Protein AF-A0A2I1F2F6-F1 (afdb_monomer_lite)

InterPro domains:
  IPR018609 Bud13 [PF09736] (75-202)
  IPR051112 Pre-mRNA-splicing factor CWC26 [PTHR31809] (11-219)

Radius of gyration: 45.75 Å; chains: 1; bounding box: 84×96×106 Å

pLDDT: mean 81.22, std 15.18, range [39.47, 98.12]

Organism: NCBI:txid588596

Structure (mmCIF, N/CA/C/O backbone):
data_AF-A0A2I1F2F6-F1
#
_entry.id   AF-A0A2I1F2F6-F1
#
loop_
_atom_site.group_PDB
_atom_site.id
_atom_site.type_symbol
_atom_site.label_atom_id
_atom_site.label_alt_id
_atom_site.label_comp_id
_atom_site.label_asym_id
_atom_site.label_entity_id
_atom_site.label_seq_id
_atom_site.pdbx_PDB_ins_code
_atom_site.Cartn_x
_atom_site.Cartn_y
_atom_site.Cartn_z
_atom_site.occupancy
_atom_site.B_iso_or_equiv
_atom_site.auth_seq_id
_atom_site.auth_comp_id
_atom_site.auth_asym_id
_atom_site.auth_atom_id
_atom_site.pdbx_PDB_model_num
ATOM 1 N N . MET A 1 1 ? -1.475 -74.774 34.235 1.00 41.38 1 MET A N 1
ATOM 2 C CA . MET A 1 1 ? -0.681 -73.786 34.992 1.00 41.38 1 MET A CA 1
ATOM 3 C C . MET A 1 1 ? -1.658 -73.031 35.879 1.00 41.38 1 MET A C 1
ATOM 5 O O . MET A 1 1 ? -2.423 -72.241 35.356 1.00 41.38 1 MET A O 1
ATOM 9 N N . SER A 1 2 ? -1.961 -73.595 37.051 1.00 40.88 2 SER A N 1
ATOM 10 C CA . SER A 1 2 ? -1.466 -73.153 38.380 1.00 40.88 2 SER A CA 1
ATOM 11 C C . SER A 1 2 ? -2.561 -72.276 39.023 1.00 40.88 2 SER A C 1
ATOM 13 O O . SER A 1 2 ? -2.891 -71.251 38.446 1.00 40.88 2 SER A O 1
ATOM 15 N N . HIS A 1 3 ? -3.375 -72.782 39.970 1.00 42.66 3 HIS A N 1
ATOM 16 C CA . HIS A 1 3 ? -3.150 -72.754 41.442 1.00 42.66 3 HIS A CA 1
ATOM 17 C C . HIS A 1 3 ? -2.919 -71.308 41.922 1.00 42.66 3 HIS A C 1
ATOM 19 O O . HIS A 1 3 ? -2.054 -70.646 41.373 1.00 42.66 3 HIS A O 1
ATOM 25 N N . GLU A 1 4 ? -3.680 -70.689 42.825 1.00 43.16 4 GLU A N 1
ATOM 26 C CA . GLU A 1 4 ? -4.283 -71.039 44.130 1.00 43.16 4 GLU A CA 1
ATOM 27 C C . GLU A 1 4 ? -5.355 -69.953 44.429 1.00 43.16 4 GLU A C 1
ATOM 29 O O . GLU A 1 4 ? -5.358 -68.914 43.783 1.00 43.16 4 GLU A O 1
ATOM 34 N N . GLY A 1 5 ? -6.304 -70.023 45.360 1.00 43.00 5 GLY A N 1
ATOM 35 C CA . GLY A 1 5 ? -6.532 -70.891 46.502 1.00 43.00 5 GLY A CA 1
ATOM 36 C C . GLY A 1 5 ? -7.300 -70.086 47.565 1.00 43.00 5 GLY A C 1
ATOM 37 O O . GLY A 1 5 ? -6.884 -68.990 47.916 1.00 43.00 5 GLY A O 1
ATOM 38 N N . ASN A 1 6 ? -8.365 -70.700 48.091 1.00 41.84 6 ASN A N 1
ATOM 39 C CA . ASN A 1 6 ? -8.972 -70.522 49.419 1.00 41.84 6 ASN A CA 1
ATOM 40 C C . ASN A 1 6 ? -9.683 -69.208 49.802 1.00 41.84 6 ASN A C 1
ATOM 42 O O . ASN A 1 6 ? -9.294 -68.131 49.389 1.00 41.84 6 ASN A O 1
ATOM 46 N N . ASN A 1 7 ? -10.615 -69.168 50.760 1.00 41.09 7 ASN A N 1
ATOM 47 C CA . ASN A 1 7 ? -11.672 -70.036 51.317 1.00 41.09 7 ASN A CA 1
ATOM 48 C C . ASN A 1 7 ? -12.216 -69.237 52.533 1.00 41.09 7 ASN A C 1
ATOM 50 O O . ASN A 1 7 ? -11.399 -68.644 53.236 1.00 41.09 7 ASN A O 1
ATOM 54 N N . LYS A 1 8 ? -13.524 -69.350 52.832 1.00 43.16 8 LYS A N 1
ATOM 55 C CA . LYS A 1 8 ? -14.202 -69.016 54.115 1.00 43.16 8 LYS A CA 1
ATOM 56 C C . LYS A 1 8 ? -14.404 -67.517 54.434 1.00 43.16 8 LYS A C 1
ATOM 58 O O . LYS A 1 8 ? -13.549 -66.705 54.132 1.00 43.16 8 LYS A O 1
ATOM 63 N N . ASP A 1 9 ? -15.501 -67.036 55.021 1.00 39.47 9 ASP A N 1
ATOM 64 C CA . ASP A 1 9 ? -16.580 -67.659 55.792 1.00 39.47 9 ASP A CA 1
ATOM 65 C C . ASP A 1 9 ? -17.911 -66.912 55.595 1.00 39.47 9 ASP A C 1
ATOM 67 O O . ASP A 1 9 ? -17.954 -65.697 55.401 1.00 39.47 9 ASP A O 1
ATOM 71 N N . ASN A 1 10 ? -18.995 -67.680 55.709 1.00 45.19 10 ASN A N 1
ATOM 72 C CA . ASN A 1 10 ? -20.363 -67.217 55.901 1.00 45.19 10 ASN A CA 1
ATOM 73 C C . ASN A 1 10 ? -20.515 -66.478 57.240 1.00 45.19 10 ASN A C 1
ATOM 75 O O . ASN A 1 10 ? -20.135 -67.007 58.284 1.00 45.19 10 ASN A O 1
ATOM 79 N N . SER A 1 11 ? -21.225 -65.353 57.235 1.00 42.94 11 SER A N 1
ATOM 80 C CA . SER A 1 11 ? -22.079 -64.971 58.362 1.00 42.94 11 SER A CA 1
ATOM 81 C C . SER A 1 11 ? -23.361 -64.327 57.840 1.00 42.94 11 SER A C 1
ATOM 83 O O . SER A 1 11 ? -23.463 -63.140 57.546 1.00 42.94 11 SER A O 1
ATOM 85 N N . GLU A 1 12 ? -24.352 -65.196 57.689 1.00 49.69 12 GLU A N 1
ATOM 86 C C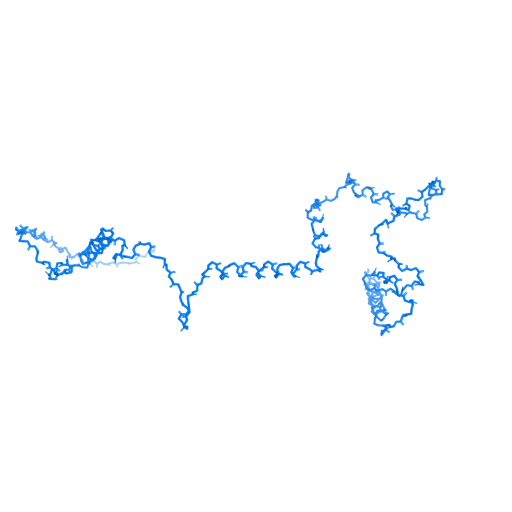A . GLU A 1 12 ? -25.754 -64.879 57.490 1.00 49.69 12 GLU A CA 1
ATOM 87 C C . GLU A 1 12 ? -26.261 -64.206 58.776 1.00 49.69 12 GLU A C 1
ATOM 89 O O . GLU A 1 12 ? -26.576 -64.866 59.765 1.00 49.69 12 GLU A O 1
ATOM 94 N N . VAL A 1 13 ? -26.249 -62.871 58.804 1.00 45.41 13 VAL A N 1
ATOM 95 C CA . VAL A 1 13 ? -26.933 -62.092 59.840 1.00 45.41 13 VAL A CA 1
ATOM 96 C C . VAL A 1 13 ? -28.309 -61.754 59.295 1.00 45.41 13 VAL A C 1
ATOM 98 O O . VAL A 1 13 ? -28.472 -60.913 58.416 1.00 45.41 13 VAL A O 1
ATOM 101 N N . SER A 1 14 ? -29.292 -62.472 59.818 1.00 49.69 14 SER A N 1
ATOM 102 C CA . SER A 1 14 ? -30.715 -62.212 59.671 1.00 49.69 14 SER A CA 1
ATOM 103 C C . SER A 1 14 ? -31.045 -60.754 60.013 1.00 49.69 14 SER A C 1
ATOM 105 O O . SER A 1 14 ? -31.049 -60.376 61.186 1.00 49.69 14 SER A O 1
ATOM 107 N N . GLU A 1 15 ? -31.352 -59.939 59.003 1.00 53.56 15 GLU A N 1
ATOM 108 C CA . GLU A 1 15 ? -32.053 -58.672 59.213 1.00 53.56 15 GLU A CA 1
ATOM 109 C C . GLU A 1 15 ? -33.505 -58.984 59.589 1.00 53.56 15 GLU A C 1
ATOM 111 O O . GLU A 1 15 ? -34.342 -59.335 58.755 1.00 53.56 15 GLU A O 1
ATOM 116 N N . GLU A 1 16 ? -33.796 -58.894 60.884 1.00 56.75 16 GLU A N 1
ATOM 117 C CA . GLU A 1 16 ? -35.160 -58.900 61.395 1.00 56.75 16 GLU A CA 1
ATOM 118 C C . GLU A 1 16 ? -35.987 -57.763 60.762 1.00 56.75 16 GLU A C 1
ATOM 120 O O . GLU A 1 16 ? -35.473 -56.662 60.524 1.00 56.75 16 GLU A O 1
ATOM 125 N N . PRO A 1 17 ? -37.293 -57.969 60.512 1.00 55.50 17 PRO A N 1
ATOM 126 C CA . PRO A 1 17 ? -38.146 -56.923 59.975 1.00 55.50 17 PRO A CA 1
ATOM 127 C C . PRO A 1 17 ? -38.280 -55.780 60.988 1.00 55.50 17 PRO A C 1
ATOM 129 O O . PRO A 1 17 ? -38.896 -55.927 62.044 1.00 55.50 17 PRO A O 1
ATOM 132 N N . ILE A 1 18 ? -37.741 -54.611 60.632 1.00 56.00 18 ILE A N 1
ATOM 133 C CA . ILE A 1 18 ? -37.886 -53.368 61.399 1.00 56.00 18 ILE A CA 1
ATOM 134 C C . ILE A 1 18 ? -39.380 -53.149 61.710 1.00 56.00 18 ILE A C 1
ATOM 136 O O . ILE A 1 18 ? -40.206 -53.161 60.787 1.00 56.00 18 ILE A O 1
ATOM 140 N N . PRO A 1 19 ? -39.765 -52.919 62.980 1.00 50.00 19 PRO A N 1
ATOM 141 C CA . PRO A 1 19 ? -41.164 -52.755 63.343 1.00 50.00 19 PRO A CA 1
ATOM 142 C C . PRO A 1 19 ? -41.756 -51.546 62.614 1.00 50.00 19 PRO A C 1
ATOM 144 O O . PRO A 1 19 ? -41.250 -50.422 62.701 1.00 50.00 19 PRO A O 1
ATOM 147 N N . LYS A 1 20 ? -42.864 -51.769 61.895 1.00 54.72 20 LYS A N 1
ATOM 148 C CA . LYS A 1 20 ? -43.656 -50.694 61.288 1.00 54.72 20 LYS A CA 1
ATOM 149 C C . LYS A 1 20 ? -44.111 -49.754 62.403 1.00 54.72 20 LYS A C 1
ATOM 151 O O . LYS A 1 20 ? -44.988 -50.098 63.190 1.00 54.72 20 LYS A O 1
ATOM 156 N N . ARG A 1 21 ? -43.511 -48.560 62.471 1.00 50.97 21 ARG A N 1
ATOM 157 C CA . ARG A 1 21 ? -43.910 -47.513 63.418 1.00 50.97 21 ARG A CA 1
ATOM 158 C C . ARG A 1 21 ? -45.402 -47.228 63.261 1.00 50.97 21 ARG A C 1
ATOM 160 O O . ARG A 1 21 ? -45.853 -46.801 62.196 1.00 50.97 21 ARG A O 1
ATOM 167 N N . HIS A 1 22 ? -46.148 -47.453 64.337 1.00 47.94 22 HIS A N 1
ATOM 168 C CA . HIS A 1 22 ? -47.537 -47.039 64.456 1.00 47.94 22 HIS A CA 1
ATOM 169 C C . HIS A 1 22 ? -47.637 -45.532 64.194 1.00 47.94 22 HIS A C 1
ATOM 171 O O . HIS A 1 22 ? -46.926 -44.735 64.808 1.00 47.94 22 HIS A O 1
ATOM 177 N N . LYS A 1 23 ? -48.511 -45.138 63.260 1.00 48.66 23 LYS A N 1
ATOM 178 C CA . LYS A 1 23 ? -48.898 -43.738 63.083 1.00 48.66 23 LYS A CA 1
ATOM 179 C C . LYS A 1 23 ? -49.700 -43.337 64.316 1.00 48.66 23 LYS A C 1
ATOM 181 O O . LYS A 1 23 ? -50.875 -43.676 64.421 1.00 48.66 23 LYS A O 1
ATOM 186 N N . THR A 1 24 ? -49.056 -42.658 65.256 1.00 46.34 24 THR A N 1
ATOM 187 C CA . THR A 1 24 ? -49.768 -41.955 66.317 1.00 46.34 24 THR A CA 1
ATOM 188 C C . THR A 1 24 ? -50.611 -40.859 65.665 1.00 46.34 24 THR A C 1
ATOM 190 O O . THR A 1 24 ? -50.169 -40.174 64.739 1.00 46.34 24 THR A O 1
ATOM 193 N N . SER A 1 25 ? -51.870 -40.763 66.084 1.00 46.66 25 SER A N 1
ATOM 194 C CA . SER A 1 25 ? -52.819 -39.737 65.657 1.00 46.66 25 SER A CA 1
ATOM 195 C C . SER A 1 25 ? -52.185 -38.350 65.774 1.00 46.66 25 SER A C 1
ATOM 197 O O . SER A 1 25 ? -51.678 -37.993 66.837 1.00 46.66 25 SER A O 1
ATOM 199 N N . SER A 1 26 ? -52.188 -37.592 64.675 1.00 51.56 26 SER A N 1
ATOM 200 C CA . SER A 1 26 ? -51.523 -36.295 64.579 1.00 51.56 26 SER A CA 1
ATOM 201 C C . SER A 1 26 ? -52.180 -35.268 65.498 1.00 51.56 26 SER A C 1
ATOM 203 O O . SER A 1 26 ? -53.272 -34.774 65.211 1.00 51.56 26 SER A O 1
ATOM 205 N N . SER A 1 27 ? -51.498 -34.905 66.576 1.00 58.38 27 SER A N 1
ATOM 206 C CA . SER A 1 27 ? -51.716 -33.621 67.232 1.00 58.38 27 SER A CA 1
ATOM 207 C C . SER A 1 27 ? -51.305 -32.483 66.277 1.00 58.38 27 SER A C 1
ATOM 209 O O . SER A 1 27 ? -50.391 -32.669 65.465 1.00 58.38 27 SER A O 1
ATOM 211 N N . PRO A 1 28 ? -51.982 -31.321 66.310 1.00 60.81 28 PRO A N 1
ATOM 212 C CA . PRO A 1 28 ? -51.635 -30.192 65.447 1.00 60.81 28 PRO A CA 1
ATOM 213 C C . PRO A 1 28 ? -50.189 -29.748 65.718 1.00 60.81 28 PRO A C 1
ATOM 215 O O . PRO A 1 28 ? -49.818 -29.541 66.874 1.00 60.81 28 PRO A O 1
ATOM 218 N N . SER A 1 29 ? -49.362 -29.635 64.667 1.00 65.25 29 SER A N 1
ATOM 219 C CA . SER A 1 29 ? -47.969 -29.195 64.819 1.00 65.25 29 SER A CA 1
ATOM 220 C C . SER A 1 29 ? -47.937 -27.747 65.301 1.00 65.25 29 SER A C 1
ATOM 222 O O . SER A 1 29 ? -48.612 -26.870 64.755 1.00 65.25 29 SER A O 1
ATOM 224 N N . VAL A 1 30 ? -47.164 -27.498 66.358 1.00 76.88 30 VAL A N 1
ATOM 225 C CA . VAL A 1 30 ? -46.889 -26.140 66.823 1.00 76.88 30 VAL A CA 1
ATOM 226 C C . VAL A 1 30 ? -45.862 -25.540 65.870 1.00 76.88 30 VAL A C 1
ATOM 228 O O . VAL A 1 30 ? -44.751 -26.056 65.744 1.00 76.88 30 VAL A O 1
ATOM 231 N N . LYS A 1 31 ? -46.255 -24.464 65.187 1.00 81.19 31 LYS A N 1
ATOM 232 C CA . LYS A 1 31 ? -45.398 -23.723 64.259 1.00 81.19 31 LYS A CA 1
ATOM 233 C C . LYS A 1 31 ? -44.810 -22.494 64.935 1.00 81.19 31 LYS A C 1
ATOM 235 O O . LYS A 1 31 ? -45.436 -21.893 65.807 1.00 81.19 31 LYS A O 1
ATOM 240 N N . THR A 1 32 ? -43.623 -22.096 64.505 1.00 82.50 32 THR A N 1
ATOM 241 C CA . THR A 1 32 ? -43.015 -20.816 64.868 1.00 82.50 32 THR A CA 1
ATOM 242 C C . THR A 1 32 ? -43.774 -19.651 64.227 1.00 82.50 32 THR A C 1
ATOM 244 O O . THR A 1 32 ? -44.548 -19.826 63.285 1.00 82.50 32 THR A O 1
ATOM 247 N N . SER A 1 33 ? -43.497 -18.428 64.681 1.00 79.31 33 SER A N 1
ATOM 248 C CA . SER A 1 33 ? -43.984 -17.195 64.041 1.00 79.31 33 SER A CA 1
ATOM 249 C C . SER A 1 33 ? -43.560 -17.060 62.571 1.00 79.31 33 SER A C 1
ATOM 251 O O . SER A 1 33 ? -44.229 -16.383 61.800 1.00 79.31 33 SER A O 1
ATOM 253 N N . SER A 1 34 ? -42.476 -17.731 62.174 1.00 76.12 34 SER A N 1
ATOM 254 C CA . SER A 1 34 ? -41.993 -17.835 60.794 1.00 76.12 34 SER A CA 1
ATOM 255 C C . SER A 1 34 ? -42.625 -18.984 59.991 1.00 76.12 34 SER A C 1
ATOM 257 O O . SER A 1 34 ? -42.274 -19.178 58.830 1.00 76.12 34 SER A O 1
ATOM 259 N N . GLY A 1 35 ? -43.546 -19.750 60.585 1.00 78.19 35 GLY A N 1
ATOM 260 C CA . GLY A 1 35 ? -44.262 -20.846 59.928 1.00 78.19 35 GLY A CA 1
ATOM 261 C C . GLY A 1 35 ? -43.492 -22.168 59.828 1.00 78.19 35 GLY A C 1
ATOM 262 O O . GLY A 1 35 ? -43.982 -23.083 59.165 1.00 78.19 35 GLY A O 1
ATOM 263 N N . LEU A 1 36 ? -42.328 -22.286 60.479 1.00 84.19 36 LEU A N 1
ATOM 264 C CA . LEU A 1 36 ? -41.553 -23.530 60.547 1.00 84.19 36 LEU A CA 1
ATOM 265 C C . LEU A 1 36 ? -42.052 -24.431 61.684 1.00 84.19 36 LEU A C 1
ATOM 267 O O . LEU A 1 36 ? -42.475 -23.940 62.730 1.00 84.19 36 LEU A O 1
ATOM 271 N N . ASP A 1 37 ? -41.978 -25.747 61.497 1.00 83.00 37 ASP A N 1
ATOM 272 C CA . ASP A 1 37 ? -42.281 -26.713 62.557 1.00 83.00 37 ASP A CA 1
ATOM 273 C C . ASP A 1 37 ? -41.181 -26.697 63.646 1.00 83.00 37 ASP A C 1
ATOM 275 O O . ASP A 1 37 ? -39.998 -26.479 63.367 1.00 83.00 37 ASP A O 1
ATOM 279 N N . VAL A 1 38 ? -41.579 -26.890 64.910 1.00 82.06 38 VAL A N 1
ATOM 280 C CA . VAL A 1 38 ? -40.673 -26.879 66.074 1.00 82.06 38 VAL A CA 1
ATOM 281 C C . VAL A 1 38 ? -40.233 -28.306 66.434 1.00 82.06 38 VAL A C 1
ATOM 283 O O . VAL A 1 38 ? -41.073 -29.180 66.647 1.00 82.06 38 VAL A O 1
ATOM 286 N N . GLY A 1 39 ? -38.920 -28.538 66.580 1.00 83.62 39 GLY A N 1
ATOM 287 C CA . GLY A 1 39 ? -38.349 -29.800 67.078 1.00 83.62 39 GLY A CA 1
ATOM 288 C C . GLY A 1 39 ? -37.191 -30.356 66.239 1.00 83.62 39 GLY A C 1
ATOM 289 O O . GLY A 1 39 ? -36.630 -29.670 65.386 1.00 83.62 39 GLY A O 1
ATOM 290 N N . LEU A 1 40 ? -36.805 -31.615 66.496 1.00 84.12 40 LEU A N 1
ATOM 291 C CA . LEU A 1 40 ? -35.741 -32.306 65.755 1.00 84.12 40 LEU A CA 1
ATOM 292 C C . LEU A 1 40 ? -36.285 -32.800 64.403 1.00 84.12 40 LEU A C 1
ATOM 294 O O . LEU A 1 40 ? -37.187 -33.643 64.344 1.00 84.12 40 LEU A O 1
ATOM 298 N N . HIS A 1 41 ? -35.750 -32.274 63.302 1.00 82.88 41 HIS A N 1
ATOM 299 C CA . HIS A 1 41 ? -36.227 -32.564 61.949 1.00 82.88 41 HIS A CA 1
ATOM 300 C C . HIS A 1 41 ? -35.102 -33.042 61.029 1.00 82.88 41 HIS A C 1
ATOM 302 O O . HIS A 1 41 ? -33.929 -32.738 61.224 1.00 82.88 41 HIS A O 1
ATOM 308 N N . SER A 1 42 ? -35.483 -33.811 60.009 1.00 90.44 42 SER A N 1
ATOM 309 C CA . SER A 1 42 ? -34.586 -34.218 58.924 1.00 90.44 42 SER A CA 1
ATOM 310 C C . SER A 1 42 ? -34.320 -33.035 57.984 1.00 90.44 42 SER A C 1
ATOM 312 O O . SER A 1 42 ? -35.209 -32.203 57.776 1.00 90.44 42 SER A O 1
ATOM 314 N N . SER A 1 43 ? -33.127 -32.982 57.384 1.00 86.38 43 SER A N 1
ATOM 315 C CA . SER A 1 43 ? -32.702 -31.940 56.435 1.00 86.38 43 SER A CA 1
ATOM 316 C C . SER A 1 43 ? -33.711 -31.710 55.305 1.00 86.38 43 SER A C 1
ATOM 318 O O . SER A 1 43 ? -33.998 -30.566 54.951 1.00 86.38 43 SER A O 1
ATOM 320 N N . ASP A 1 44 ? -34.309 -32.783 54.785 1.00 89.19 44 ASP A N 1
ATOM 321 C CA . ASP A 1 44 ? -35.287 -32.710 53.695 1.00 89.19 44 ASP A CA 1
ATOM 322 C C . ASP A 1 44 ? -36.596 -32.038 54.115 1.00 89.19 44 ASP A C 1
ATOM 324 O O . ASP A 1 44 ? -37.238 -31.361 53.309 1.00 89.19 44 ASP A O 1
ATOM 328 N N . LYS A 1 45 ? -36.999 -32.209 55.380 1.00 87.06 45 LYS A N 1
ATOM 329 C CA . LYS A 1 45 ? -38.189 -31.547 55.928 1.00 87.06 45 LYS A CA 1
ATOM 330 C C . LYS A 1 45 ? -37.933 -30.055 56.102 1.00 87.06 45 LYS A C 1
ATOM 332 O O . LYS A 1 45 ? -38.681 -29.256 55.554 1.00 87.06 45 LYS A O 1
ATOM 337 N N . VAL A 1 46 ? -36.802 -29.694 56.711 1.00 87.50 46 VAL A N 1
ATOM 338 C CA . VAL A 1 46 ? -36.389 -28.292 56.896 1.00 87.50 46 VAL A CA 1
ATOM 339 C C . VAL A 1 46 ? -36.326 -27.548 55.558 1.00 87.50 46 VAL A C 1
ATOM 341 O O . VAL A 1 46 ? -36.827 -26.432 55.442 1.00 87.50 46 VAL A O 1
ATOM 344 N N . ARG A 1 47 ? -35.775 -28.173 54.508 1.00 90.75 47 ARG A N 1
ATOM 345 C CA . ARG A 1 47 ? -35.730 -27.573 53.165 1.00 90.75 47 ARG A CA 1
ATOM 346 C C . ARG A 1 47 ? -37.126 -27.328 52.587 1.00 90.75 47 ARG A C 1
ATOM 348 O O . ARG A 1 47 ? -37.377 -26.245 52.062 1.00 90.75 47 ARG A O 1
ATOM 355 N N . LYS A 1 48 ? -38.034 -28.304 52.698 1.00 90.50 48 LYS A N 1
ATOM 356 C CA . LYS A 1 48 ? -39.425 -28.173 52.230 1.00 90.50 48 LYS A CA 1
ATOM 357 C C . LYS A 1 48 ? -40.187 -27.089 52.988 1.00 90.50 48 LYS A C 1
ATOM 359 O O . LYS A 1 48 ? -40.952 -26.355 52.363 1.00 90.50 48 LYS A O 1
ATOM 364 N N . ASP A 1 49 ? -39.957 -26.967 54.289 1.00 87.25 49 ASP A N 1
ATOM 365 C CA . ASP A 1 49 ? -40.618 -25.964 55.126 1.00 87.25 49 ASP A CA 1
ATOM 366 C C . ASP A 1 49 ? -40.108 -24.556 54.812 1.00 87.25 49 ASP A C 1
ATOM 368 O O . ASP A 1 49 ? -40.910 -23.642 54.638 1.00 87.25 49 ASP A O 1
ATOM 372 N N . ILE A 1 50 ? -38.797 -24.387 54.601 1.00 90.00 50 ILE A N 1
ATOM 373 C CA . ILE A 1 50 ? -38.213 -23.120 54.133 1.00 90.00 50 ILE A CA 1
ATOM 374 C C . ILE A 1 50 ? -38.744 -22.749 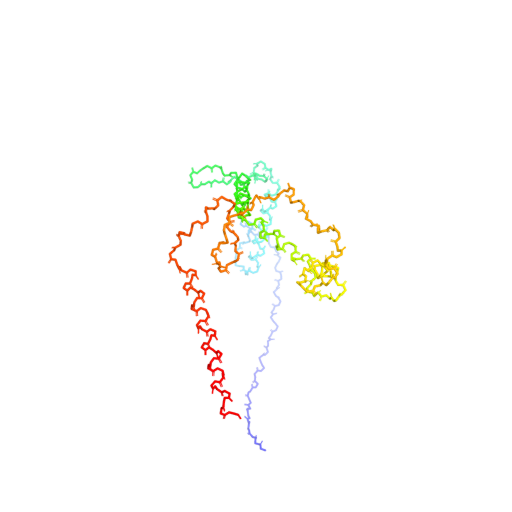52.742 1.00 90.00 50 ILE A C 1
ATOM 376 O O . ILE A 1 50 ? -39.071 -21.591 52.496 1.00 90.00 50 ILE A O 1
ATOM 380 N N . GLU A 1 51 ? -38.833 -23.701 51.810 1.00 91.44 51 GLU A N 1
ATOM 381 C CA . GLU A 1 51 ? -39.392 -23.441 50.478 1.00 91.44 51 GLU A CA 1
ATOM 382 C C . GLU A 1 51 ? -40.875 -23.066 50.531 1.00 91.44 51 GLU A C 1
ATOM 384 O O . GLU A 1 51 ? -41.307 -22.197 49.774 1.00 91.44 51 GLU A O 1
ATOM 389 N N . ARG A 1 52 ? -41.654 -23.699 51.416 1.00 89.50 52 ARG A N 1
ATOM 390 C CA . ARG A 1 52 ? -43.057 -23.344 51.651 1.00 89.50 52 ARG A CA 1
ATOM 391 C C . ARG A 1 52 ? -43.168 -21.935 52.227 1.00 89.50 52 ARG A C 1
ATOM 393 O O . ARG A 1 52 ? -43.849 -21.116 51.625 1.00 89.50 52 ARG A O 1
ATOM 400 N N . ALA A 1 53 ? -42.429 -21.632 53.294 1.00 88.75 53 ALA A N 1
ATOM 401 C CA . ALA A 1 53 ? -42.414 -20.308 53.913 1.00 88.75 53 ALA A CA 1
ATOM 402 C C . ALA A 1 53 ? -42.015 -19.212 52.909 1.00 88.75 53 ALA A C 1
ATOM 404 O O . ALA A 1 53 ? -42.677 -18.185 52.828 1.00 88.75 53 ALA A O 1
ATOM 405 N N . LYS A 1 54 ? -41.006 -19.463 52.061 1.00 89.94 54 LYS A N 1
ATOM 406 C CA . LYS A 1 54 ? -40.609 -18.543 50.980 1.00 89.94 54 LYS A CA 1
ATOM 407 C C . LYS A 1 54 ? -41.686 -18.359 49.909 1.00 89.94 54 LYS A C 1
ATOM 409 O O . LYS A 1 54 ? -41.796 -17.268 49.353 1.00 89.94 54 LYS A O 1
ATOM 414 N N . ARG A 1 55 ? -42.445 -19.409 49.559 1.00 90.69 55 ARG A N 1
ATOM 415 C CA . ARG A 1 55 ? -43.579 -19.287 48.623 1.00 90.69 55 ARG A CA 1
ATOM 416 C C . ARG A 1 55 ? -44.700 -18.467 49.246 1.00 90.69 55 ARG A C 1
ATOM 418 O O . ARG A 1 55 ? -45.140 -17.518 48.612 1.00 90.69 55 ARG A O 1
ATOM 425 N N . ASP A 1 56 ? -45.083 -18.779 50.479 1.00 88.56 56 ASP A N 1
ATOM 426 C CA . ASP A 1 56 ? -46.150 -18.082 51.198 1.00 88.56 56 ASP A CA 1
ATOM 427 C C . ASP A 1 56 ? -45.801 -16.596 51.401 1.00 88.56 56 ASP A C 1
ATOM 429 O O . ASP A 1 56 ? -46.632 -15.724 51.158 1.00 88.56 56 ASP A O 1
ATOM 433 N N . GLU A 1 57 ? -44.546 -16.289 51.749 1.00 87.06 57 GLU A N 1
ATOM 434 C CA . GLU A 1 57 ? -44.020 -14.922 51.840 1.00 87.06 57 GLU A CA 1
ATOM 435 C C . GLU A 1 57 ? -44.068 -14.208 50.483 1.00 87.06 57 GLU A C 1
ATOM 437 O O . GLU A 1 57 ? -44.558 -13.083 50.381 1.00 87.06 57 GLU A O 1
ATOM 442 N N . LYS A 1 58 ? -43.624 -14.869 49.407 1.00 87.69 58 LYS A N 1
ATOM 443 C CA . LYS A 1 58 ? -43.681 -14.314 48.050 1.00 87.69 58 LYS A CA 1
ATOM 444 C C . LYS A 1 58 ? -45.120 -14.069 47.594 1.00 87.69 58 LYS A C 1
ATOM 446 O O . LYS A 1 58 ? -45.388 -13.050 46.961 1.00 87.69 58 LYS A O 1
ATOM 451 N N . ASP A 1 59 ? -46.042 -14.969 47.913 1.00 89.00 59 ASP A N 1
ATOM 452 C CA . ASP A 1 59 ? -47.462 -14.843 47.587 1.00 89.00 59 ASP A CA 1
ATOM 453 C C . ASP A 1 59 ? -48.129 -13.730 48.394 1.00 89.00 59 ASP A C 1
ATOM 455 O O . ASP A 1 59 ? -48.958 -12.998 47.851 1.00 89.00 59 ASP A O 1
ATOM 459 N N . LEU A 1 60 ? -47.735 -13.547 49.656 1.00 86.06 60 LEU A N 1
ATOM 460 C CA . LEU A 1 60 ? -48.169 -12.429 50.488 1.00 86.06 60 LEU A CA 1
ATOM 461 C C . LEU A 1 60 ? -47.683 -11.097 49.905 1.00 86.06 60 LEU A C 1
ATOM 463 O O . LEU A 1 60 ? -48.491 -10.200 49.685 1.00 86.06 60 LEU A O 1
ATOM 467 N N . VAL A 1 61 ? -46.394 -10.993 49.568 1.00 83.81 61 VAL A N 1
ATOM 468 C CA . VAL A 1 61 ? -45.811 -9.815 48.900 1.00 83.81 61 VAL A CA 1
ATOM 469 C C . VAL A 1 61 ? -46.497 -9.543 47.564 1.00 83.81 61 VAL A C 1
ATOM 471 O O . VAL A 1 61 ? -46.791 -8.399 47.237 1.00 83.81 61 VAL A O 1
ATOM 474 N N . ASN A 1 62 ? -46.835 -10.587 46.808 1.00 84.19 62 ASN A N 1
ATOM 475 C CA . ASN A 1 62 ? -47.542 -10.435 45.543 1.00 84.19 62 ASN A CA 1
ATOM 476 C C . ASN A 1 62 ? -48.981 -9.917 45.700 1.00 84.19 62 ASN A C 1
ATOM 478 O O . ASN A 1 62 ? -49.478 -9.289 44.765 1.00 84.19 62 ASN A O 1
ATOM 482 N N . LYS A 1 63 ? -49.643 -10.218 46.825 1.00 86.19 63 LYS A N 1
ATOM 483 C CA . LYS A 1 63 ? -51.014 -9.788 47.148 1.00 86.19 63 LYS A CA 1
ATOM 484 C C . LYS A 1 63 ? -51.075 -8.407 47.809 1.00 86.19 63 LYS A C 1
ATOM 486 O O . LYS A 1 63 ? -52.153 -7.822 47.847 1.00 86.19 63 LYS A O 1
ATOM 491 N N . MET A 1 64 ? -49.962 -7.900 48.343 1.00 83.94 64 MET A N 1
ATOM 492 C CA . MET A 1 64 ? -49.892 -6.555 48.921 1.00 83.94 64 MET A CA 1
ATOM 493 C C . MET A 1 64 ? -50.073 -5.467 47.849 1.00 83.94 64 MET A C 1
ATOM 495 O O . MET A 1 64 ? -49.727 -5.662 46.683 1.00 83.94 64 MET A O 1
ATOM 499 N N . ASP A 1 65 ? -50.608 -4.311 48.257 1.00 82.50 65 ASP A N 1
ATOM 500 C CA . ASP A 1 65 ? -50.788 -3.137 47.392 1.00 82.50 65 ASP A CA 1
ATOM 501 C C . ASP A 1 65 ? -49.444 -2.746 46.738 1.00 82.50 65 ASP A C 1
ATOM 503 O O . ASP A 1 65 ? -48.442 -2.616 47.455 1.00 82.50 65 ASP A O 1
ATOM 507 N N . PRO A 1 66 ? -49.384 -2.545 45.404 1.00 79.44 66 PRO A N 1
ATOM 508 C CA . PRO A 1 66 ? -48.200 -2.050 44.703 1.00 79.44 66 PRO A CA 1
ATOM 509 C C . PRO A 1 66 ? -47.519 -0.840 45.357 1.00 79.44 66 PRO A C 1
ATOM 511 O O . PRO A 1 66 ? -46.290 -0.750 45.306 1.00 79.44 66 PRO A O 1
ATOM 514 N N . SER A 1 67 ? -48.287 0.046 46.004 1.00 79.38 67 SER A N 1
ATOM 515 C CA . SER A 1 67 ? -47.761 1.211 46.731 1.00 79.38 67 SER A CA 1
ATOM 516 C C . SER A 1 67 ? -46.889 0.818 47.934 1.00 79.38 67 SER A C 1
ATOM 518 O O . SER A 1 67 ? -45.802 1.363 48.126 1.00 79.38 67 SER A O 1
ATOM 520 N N . SER A 1 68 ? -47.310 -0.185 48.712 1.00 78.44 68 SER A N 1
ATOM 521 C CA . SER A 1 68 ? -46.572 -0.680 49.886 1.00 78.44 68 SER A CA 1
ATOM 522 C C . SER A 1 68 ? -45.544 -1.759 49.534 1.00 78.44 68 SER A C 1
ATOM 524 O O . SER A 1 68 ? -44.488 -1.832 50.154 1.00 78.44 68 SER A O 1
ATOM 526 N N . SER A 1 69 ? -45.820 -2.583 48.520 1.00 79.25 69 SER A N 1
ATOM 527 C CA . SER A 1 69 ? -44.916 -3.640 48.054 1.00 79.25 69 SER A CA 1
ATOM 528 C C . SER A 1 69 ? -43.743 -3.104 47.220 1.00 79.25 69 SER A C 1
ATOM 530 O O . SER A 1 69 ? -42.793 -3.850 46.972 1.00 79.25 69 SER A O 1
ATOM 532 N N . GLY A 1 70 ? -43.812 -1.864 46.717 1.00 77.25 70 GLY A N 1
ATOM 533 C CA . GLY A 1 70 ? -42.819 -1.307 45.787 1.00 77.25 70 GLY A CA 1
ATOM 534 C C . GLY A 1 70 ? -42.787 -2.021 44.428 1.00 77.25 70 GLY A C 1
ATOM 535 O O . GLY A 1 70 ? -41.816 -1.911 43.673 1.00 77.25 70 GLY A O 1
ATOM 536 N N . ARG A 1 71 ? -43.833 -2.790 44.106 1.00 76.25 71 ARG A N 1
ATOM 537 C CA . ARG A 1 71 ? -43.905 -3.623 42.905 1.00 76.25 71 ARG A CA 1
ATOM 538 C C . ARG A 1 71 ? -44.049 -2.726 41.676 1.00 76.25 71 ARG A C 1
ATOM 540 O O . ARG A 1 71 ? -45.055 -2.048 41.514 1.00 76.25 71 ARG A O 1
ATOM 547 N N . GLY A 1 72 ? -43.031 -2.717 40.816 1.00 74.38 72 GLY A N 1
ATOM 548 C CA . GLY A 1 72 ? -42.979 -1.833 39.645 1.00 74.38 72 GLY A CA 1
ATOM 549 C C . GLY A 1 72 ? -42.379 -0.449 39.915 1.00 74.38 72 GLY A C 1
ATOM 550 O O . GLY A 1 72 ? -42.331 0.372 39.001 1.00 74.38 72 GLY A O 1
ATOM 551 N N . ALA A 1 73 ? -41.870 -0.185 41.125 1.00 80.06 73 ALA A N 1
ATOM 552 C CA . ALA A 1 73 ? -41.086 1.017 41.378 1.00 80.06 73 ALA A CA 1
ATOM 553 C C . ALA A 1 73 ? -39.798 0.988 40.536 1.00 80.06 73 ALA A C 1
ATOM 555 O O . ALA A 1 73 ? -39.039 0.015 40.554 1.00 80.06 73 ALA A O 1
ATOM 556 N N . ALA A 1 74 ? -39.546 2.057 39.779 1.00 77.94 74 ALA A N 1
ATOM 557 C CA . ALA A 1 74 ? -38.360 2.147 38.939 1.00 77.94 74 ALA A CA 1
ATOM 558 C C . ALA A 1 74 ? -37.086 2.092 39.797 1.00 77.94 74 ALA A C 1
ATOM 560 O O . ALA A 1 74 ? -36.933 2.846 40.760 1.00 77.94 74 ALA A O 1
ATOM 561 N N . THR A 1 75 ? -36.142 1.222 39.434 1.00 81.56 75 THR A N 1
ATOM 562 C CA . THR A 1 75 ? -34.856 1.135 40.130 1.00 81.56 75 THR A CA 1
ATOM 563 C C . THR A 1 75 ? -34.033 2.394 39.862 1.00 81.56 75 THR A C 1
ATOM 565 O O . THR A 1 75 ? -33.538 2.609 38.753 1.00 81.56 75 THR A O 1
ATOM 568 N N . ILE A 1 76 ? -33.872 3.230 40.889 1.00 82.38 76 ILE A N 1
ATOM 569 C CA . ILE A 1 76 ? -33.046 4.438 40.831 1.00 82.38 76 ILE A CA 1
ATOM 570 C C . ILE A 1 76 ? -31.602 4.047 41.136 1.00 82.38 76 ILE A C 1
ATOM 572 O O . ILE A 1 76 ? -31.267 3.693 42.264 1.00 82.38 76 ILE A O 1
ATOM 576 N N . TYR A 1 77 ? -30.737 4.154 40.134 1.00 81.31 77 TYR A N 1
ATOM 577 C CA . TYR A 1 77 ? -29.299 3.999 40.319 1.00 81.31 77 TYR A CA 1
ATOM 578 C C . TYR A 1 77 ? -28.706 5.332 40.772 1.00 81.31 77 TYR A C 1
ATOM 580 O O . TYR A 1 77 ? -29.071 6.381 40.238 1.00 81.31 77 TYR A O 1
ATOM 588 N N . ARG A 1 78 ? -27.823 5.304 41.773 1.00 85.56 78 ARG A N 1
ATOM 589 C CA . ARG A 1 78 ? -27.126 6.485 42.292 1.00 85.56 78 ARG A CA 1
ATOM 590 C C . ARG A 1 78 ? -25.622 6.245 42.311 1.00 85.56 78 ARG A C 1
ATOM 592 O O . ARG A 1 78 ? -25.197 5.128 42.584 1.00 85.56 78 ARG A O 1
ATOM 599 N N . ASP A 1 79 ? -24.850 7.288 42.035 1.00 84.62 79 ASP A N 1
ATOM 600 C CA . ASP A 1 79 ? -23.392 7.257 42.178 1.00 84.62 79 ASP A CA 1
ATOM 601 C C . ASP A 1 79 ? -22.982 7.287 43.658 1.00 84.62 79 ASP A C 1
ATOM 603 O O . ASP A 1 79 ? -23.774 7.659 44.525 1.00 84.62 79 ASP A O 1
ATOM 607 N N . ASN A 1 80 ? -21.706 7.008 43.950 1.00 87.25 80 ASN A N 1
ATOM 608 C CA . ASN A 1 80 ? -21.126 7.105 45.301 1.00 87.25 80 ASN A CA 1
ATOM 609 C C . ASN A 1 80 ? -21.276 8.505 45.940 1.00 87.25 80 ASN A C 1
ATOM 611 O O . ASN A 1 80 ? -21.132 8.650 47.148 1.00 87.25 80 ASN A O 1
ATOM 615 N N . LYS A 1 81 ? -21.580 9.534 45.135 1.00 83.12 81 LYS A N 1
ATOM 616 C CA . LYS A 1 81 ? -21.864 10.916 45.566 1.00 83.12 81 LYS A CA 1
ATOM 617 C C . LYS A 1 81 ? -23.366 11.212 45.753 1.00 83.12 81 LYS A C 1
ATOM 619 O O . LYS A 1 81 ? -23.728 12.343 46.052 1.00 83.12 81 LYS A O 1
ATOM 624 N N . GLY A 1 82 ? -24.247 10.227 45.553 1.00 79.12 82 GLY A N 1
ATOM 625 C CA . GLY A 1 82 ? -25.699 10.333 45.758 1.00 79.12 82 GLY A CA 1
ATOM 626 C C . GLY A 1 82 ? -26.519 10.837 44.559 1.00 79.12 82 GLY A C 1
ATOM 627 O O . GLY A 1 82 ? -27.751 10.831 44.618 1.00 79.12 82 GLY A O 1
ATOM 628 N N . THR A 1 83 ? -25.879 11.227 43.455 1.00 85.00 83 THR A N 1
ATOM 629 C CA . THR A 1 83 ? -26.550 11.726 42.241 1.00 85.00 83 THR A CA 1
ATOM 630 C C . THR A 1 83 ? -27.277 10.603 41.496 1.00 85.00 83 THR A C 1
ATOM 632 O O . THR A 1 83 ? -26.729 9.515 41.338 1.00 85.00 83 THR A O 1
ATOM 635 N N . LYS A 1 84 ? -28.510 10.851 41.021 1.00 85.31 84 LYS A N 1
ATOM 636 C CA . LYS A 1 84 ? -29.303 9.881 40.240 1.00 85.31 84 LYS A CA 1
ATOM 637 C C . LYS A 1 84 ? -28.698 9.694 38.841 1.00 85.31 84 LYS A C 1
ATOM 639 O O . LYS A 1 84 ? -28.575 10.657 38.091 1.00 85.31 84 LYS A O 1
ATOM 644 N N . ILE A 1 85 ? -28.379 8.455 38.476 1.00 79.56 85 ILE A N 1
ATOM 645 C CA . ILE A 1 85 ? -27.810 8.086 37.175 1.00 79.56 85 ILE A CA 1
ATOM 646 C C . ILE A 1 85 ? -28.941 7.713 36.218 1.00 79.56 85 ILE A C 1
ATOM 648 O O . ILE A 1 85 ? -29.626 6.701 36.394 1.00 79.56 85 ILE A O 1
ATOM 652 N N . ASN A 1 86 ? -29.087 8.474 35.137 1.00 80.56 86 ASN A N 1
ATOM 653 C CA . ASN A 1 86 ? -29.968 8.107 34.034 1.00 80.56 86 ASN A CA 1
ATOM 654 C C . ASN A 1 86 ? -29.266 7.091 33.120 1.00 80.56 86 ASN A C 1
ATOM 656 O O . ASN A 1 86 ? -28.530 7.461 32.207 1.00 80.56 86 ASN A O 1
ATOM 660 N N . LYS A 1 87 ? -29.514 5.790 33.333 1.00 76.31 87 LYS A N 1
ATOM 661 C CA . LYS A 1 87 ? -28.939 4.701 32.511 1.00 76.31 87 LYS A CA 1
ATOM 662 C C . LYS A 1 87 ? -29.191 4.865 31.007 1.00 76.31 87 LYS A C 1
ATOM 664 O O . LYS A 1 87 ? -28.342 4.493 30.203 1.00 76.31 87 LYS A O 1
ATOM 669 N N . ALA A 1 88 ? -30.352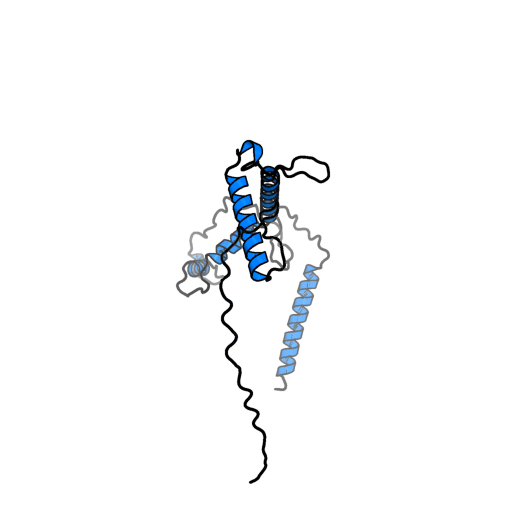 5.402 30.630 1.00 80.25 88 ALA A N 1
ATOM 670 C CA . ALA A 1 88 ? -30.693 5.655 29.232 1.00 80.25 88 ALA A CA 1
ATOM 671 C C . ALA A 1 88 ? -29.811 6.754 28.617 1.00 80.25 88 ALA A C 1
ATOM 673 O O . ALA A 1 88 ? -29.301 6.567 27.518 1.00 80.25 88 ALA A O 1
ATOM 674 N N . ALA A 1 89 ? -29.572 7.844 29.356 1.00 81.88 89 ALA A N 1
ATOM 675 C CA . ALA A 1 89 ? -28.705 8.936 28.920 1.00 81.88 89 ALA A CA 1
ATOM 676 C C . ALA A 1 89 ? -27.247 8.474 28.790 1.00 81.88 89 ALA A C 1
ATOM 678 O O . ALA A 1 89 ? -26.634 8.688 27.752 1.00 81.88 89 ALA A O 1
ATOM 679 N N . LYS A 1 90 ? -26.733 7.727 29.778 1.00 80.81 90 LYS A N 1
ATOM 680 C CA . LYS A 1 90 ? -25.369 7.177 29.730 1.00 80.81 90 LYS A CA 1
ATOM 681 C C . LYS A 1 90 ? -25.157 6.240 28.533 1.00 80.81 90 LYS A C 1
ATOM 683 O O . LYS A 1 90 ? -24.172 6.369 27.819 1.00 80.81 90 LYS A O 1
ATOM 688 N N . ARG A 1 91 ? -26.116 5.346 28.258 1.00 82.81 91 ARG A N 1
ATOM 689 C CA . ARG A 1 91 ? -26.057 4.452 27.088 1.00 82.81 91 ARG A CA 1
ATOM 690 C C . ARG A 1 91 ? -26.167 5.217 25.762 1.00 82.81 91 ARG A C 1
ATOM 692 O O . ARG A 1 91 ? -25.579 4.798 24.772 1.00 82.81 91 ARG A O 1
ATOM 699 N N . ALA A 1 92 ? -26.938 6.303 25.718 1.00 85.25 92 ALA A N 1
ATOM 700 C CA . ALA A 1 92 ? -27.037 7.149 24.530 1.00 85.25 92 ALA A CA 1
ATOM 701 C C . ALA A 1 92 ? -25.726 7.907 24.267 1.00 85.25 92 ALA A C 1
ATOM 703 O O . ALA A 1 92 ? -25.287 7.969 23.123 1.00 85.25 92 ALA A O 1
ATOM 704 N N . GLU A 1 93 ? -25.067 8.416 25.309 1.00 83.31 93 GLU A N 1
ATOM 705 C CA . GLU A 1 93 ? -23.740 9.032 25.194 1.00 83.31 93 GLU A CA 1
ATOM 706 C C . GLU A 1 93 ? -22.665 8.025 24.782 1.00 83.31 93 GLU A C 1
ATOM 708 O O . GLU A 1 93 ? -21.856 8.329 23.914 1.00 83.31 93 GLU A O 1
ATOM 713 N N . GLU A 1 94 ? -22.675 6.814 25.345 1.00 83.88 94 GLU A N 1
ATOM 714 C CA . GLU A 1 94 ? -21.770 5.735 24.927 1.00 83.88 94 GLU A CA 1
ATOM 715 C C . GLU A 1 94 ? -21.970 5.382 23.447 1.00 83.88 94 GLU A C 1
ATOM 717 O O . GLU A 1 94 ? -20.998 5.284 22.707 1.00 83.88 94 GLU A O 1
ATOM 722 N N . ARG A 1 95 ? -23.221 5.276 22.976 1.00 85.88 95 ARG A N 1
ATOM 723 C CA . ARG A 1 95 ? -23.516 5.041 21.551 1.00 85.88 95 ARG A CA 1
ATOM 724 C C . ARG A 1 95 ? -23.034 6.178 20.651 1.00 85.88 95 ARG A C 1
ATOM 726 O O . ARG A 1 95 ? -22.492 5.898 19.590 1.00 85.88 95 ARG A O 1
ATOM 733 N N . ARG A 1 96 ? -23.212 7.436 21.066 1.00 87.50 96 ARG A N 1
ATOM 734 C CA . ARG A 1 96 ? -22.724 8.602 20.311 1.00 87.50 96 ARG A CA 1
ATOM 735 C C . ARG A 1 96 ? -21.202 8.627 20.224 1.00 87.50 96 ARG A C 1
ATOM 737 O O . ARG A 1 96 ? -20.678 8.865 19.147 1.00 87.50 96 ARG A O 1
ATOM 744 N N . LYS A 1 97 ? -20.508 8.315 21.321 1.00 89.88 97 LYS A N 1
ATOM 745 C CA . LYS A 1 97 ? -19.042 8.211 21.336 1.00 89.88 97 LYS A CA 1
ATOM 746 C C . LYS A 1 97 ? -18.542 7.116 20.402 1.00 89.88 97 LYS A C 1
ATOM 748 O O . LYS A 1 97 ? -17.643 7.376 19.619 1.00 89.88 97 LYS A O 1
ATOM 753 N N . ILE A 1 98 ? -19.171 5.939 20.422 1.00 88.44 98 ILE A N 1
ATOM 754 C CA . ILE A 1 98 ? -18.831 4.846 19.498 1.00 88.44 98 ILE A CA 1
ATOM 755 C C . ILE A 1 98 ? -19.044 5.285 18.042 1.00 88.44 98 ILE A C 1
ATOM 757 O O . ILE A 1 98 ? -18.183 5.060 17.204 1.00 88.44 98 ILE A O 1
ATOM 761 N N . GLU A 1 99 ? -20.154 5.958 17.732 1.00 88.19 99 GLU A N 1
ATOM 762 C CA . GLU A 1 99 ? -20.426 6.449 16.375 1.00 88.19 99 GLU A CA 1
ATOM 763 C C . GLU A 1 99 ? -19.416 7.524 15.924 1.00 88.19 99 GLU A C 1
ATOM 765 O O . GLU A 1 99 ? -18.998 7.547 14.767 1.00 88.19 99 GLU A O 1
ATOM 770 N N . GLU A 1 100 ? -19.015 8.425 16.821 1.00 87.94 100 GLU A N 1
ATOM 771 C CA . GLU A 1 100 ? -17.978 9.432 16.565 1.00 87.94 100 GLU A CA 1
ATOM 772 C C . GLU A 1 100 ? -16.600 8.789 16.360 1.00 87.94 100 GLU A C 1
ATOM 774 O O . GLU A 1 100 ? -15.885 9.165 15.430 1.00 87.94 100 GLU A O 1
ATOM 779 N N . GLU A 1 101 ? -16.252 7.784 17.165 1.00 85.81 101 GLU A N 1
ATOM 780 C CA . GLU A 1 101 ? -15.031 6.988 17.015 1.00 85.81 101 GLU A CA 1
ATOM 781 C C . GLU A 1 101 ? -15.028 6.203 15.698 1.00 85.81 101 GLU A C 1
ATOM 783 O O . GLU A 1 101 ? -14.028 6.211 14.985 1.00 85.81 101 GLU A O 1
ATOM 788 N N . GLU A 1 102 ? -16.150 5.592 15.309 1.00 86.19 102 GLU A N 1
ATOM 789 C CA . GLU A 1 102 ? -16.297 4.920 14.015 1.00 86.19 102 GLU A CA 1
ATOM 790 C C . GLU A 1 102 ? -16.168 5.898 12.843 1.00 86.19 102 GLU A C 1
ATOM 792 O O . GLU A 1 102 ? -15.518 5.585 11.844 1.00 86.19 102 GLU A O 1
ATOM 797 N N . LYS A 1 103 ? -16.755 7.096 12.948 1.00 86.50 103 LYS A N 1
ATOM 798 C CA . LYS A 1 103 ? -16.602 8.155 11.938 1.00 86.50 103 LYS A CA 1
ATOM 799 C C . LYS A 1 103 ? -15.153 8.607 11.828 1.00 86.50 103 LYS A C 1
ATOM 801 O O . LYS A 1 103 ? -14.661 8.775 10.716 1.00 86.50 103 LYS A O 1
ATOM 806 N N . LEU A 1 104 ? -14.462 8.761 12.954 1.00 85.75 104 LEU A N 1
ATOM 807 C CA . LEU A 1 104 ? -13.049 9.121 12.977 1.00 85.75 104 LEU A CA 1
ATOM 808 C C . LEU A 1 104 ? -12.164 8.001 12.413 1.00 85.75 104 LEU A C 1
ATOM 810 O O . LEU A 1 104 ? -11.193 8.284 11.722 1.00 85.75 104 LEU A O 1
ATOM 814 N N . LEU A 1 105 ? -12.511 6.738 12.661 1.00 83.50 105 LEU A N 1
ATOM 815 C CA . LEU A 1 105 ? -11.776 5.590 12.133 1.00 83.50 105 LEU A CA 1
ATOM 816 C C . LEU A 1 105 ? -11.985 5.414 10.622 1.00 83.50 105 LEU A C 1
ATOM 818 O O . LEU A 1 105 ? -11.064 5.010 9.911 1.00 83.50 105 LEU A O 1
ATOM 822 N N . LYS A 1 106 ? -13.187 5.727 10.127 1.00 82.19 106 LYS A N 1
ATOM 823 C CA . LYS A 1 106 ? -13.497 5.776 8.689 1.00 82.19 106 LYS A CA 1
ATOM 824 C C . LYS A 1 106 ? -12.849 6.981 8.009 1.00 82.19 106 LYS A C 1
ATOM 826 O O . LYS A 1 106 ? -12.477 6.897 6.836 1.00 82.19 106 LYS A O 1
ATOM 831 N N . TRP A 1 107 ? -12.674 8.087 8.732 1.00 83.00 107 TRP A N 1
ATOM 832 C CA . TRP A 1 107 ? -12.014 9.280 8.220 1.00 83.00 107 TRP A CA 1
ATOM 833 C C . TRP A 1 107 ? -10.571 8.969 7.800 1.00 83.00 107 TRP A C 1
ATOM 835 O O . TRP A 1 107 ? -9.751 8.502 8.585 1.00 83.00 107 TRP A O 1
ATOM 845 N N . GLY A 1 108 ? -10.255 9.219 6.529 1.00 78.19 108 GLY A N 1
ATOM 846 C CA . GLY A 1 108 ? -8.941 8.925 5.948 1.00 78.19 108 GLY A CA 1
ATOM 847 C C . GLY A 1 108 ? -8.767 7.503 5.399 1.00 78.19 108 GLY A C 1
ATOM 848 O O . GLY A 1 108 ? -7.799 7.276 4.677 1.00 78.19 108 GLY A O 1
ATOM 849 N N . LYS A 1 109 ? -9.707 6.580 5.655 1.00 83.50 109 LYS A N 1
ATOM 850 C CA . LYS A 1 109 ? -9.715 5.212 5.093 1.00 83.50 109 LYS A CA 1
ATOM 851 C C . LYS A 1 109 ? -10.755 4.985 4.000 1.00 83.50 109 LYS A C 1
ATOM 853 O O . LYS A 1 109 ? -10.859 3.892 3.463 1.00 83.50 109 LYS A O 1
ATOM 858 N N . GLU A 1 110 ? -11.513 6.007 3.637 1.00 81.81 110 GLU A N 1
ATOM 859 C CA . GLU A 1 110 ? -12.642 5.882 2.711 1.00 81.81 110 GLU A CA 1
ATOM 860 C C . GLU A 1 110 ? -12.249 5.321 1.330 1.00 81.81 110 GLU A C 1
ATOM 862 O O . GLU A 1 110 ? -12.953 4.479 0.783 1.00 81.81 110 GLU A O 1
ATOM 867 N N . GLU A 1 111 ? -11.086 5.703 0.787 1.00 80.25 111 GLU A N 1
ATOM 868 C CA . GLU A 1 111 ? -10.581 5.114 -0.465 1.00 80.25 111 GLU A CA 1
ATOM 869 C C . GLU A 1 111 ? -10.136 3.654 -0.318 1.00 80.25 111 GLU A C 1
ATOM 871 O O . GLU A 1 111 ? -10.251 2.882 -1.270 1.00 80.25 111 GLU A O 1
ATOM 876 N N . GLU A 1 112 ? -9.606 3.285 0.847 1.00 82.81 112 GLU A N 1
ATOM 877 C CA . GLU A 1 112 ? -9.183 1.916 1.144 1.00 82.81 112 GLU A CA 1
ATOM 878 C C . GLU A 1 112 ? -10.410 1.012 1.269 1.00 82.81 112 GLU A C 1
ATOM 880 O O . GLU A 1 112 ? -10.480 0.001 0.578 1.00 82.81 112 GLU A O 1
ATOM 885 N N . ILE A 1 113 ? -11.427 1.461 2.012 1.00 85.88 113 ILE A N 1
ATOM 886 C CA . ILE A 1 113 ? -12.730 0.795 2.134 1.00 85.88 113 ILE A CA 1
ATOM 887 C C . ILE A 1 113 ? -13.376 0.633 0.756 1.00 85.88 113 ILE A C 1
ATOM 889 O O . ILE A 1 113 ? -13.781 -0.468 0.400 1.00 85.88 113 ILE A O 1
ATOM 893 N N . ARG A 1 114 ? -13.407 1.691 -0.070 1.00 85.75 114 ARG A N 1
ATOM 894 C CA . ARG A 1 114 ? -13.958 1.607 -1.433 1.00 85.75 114 ARG A CA 1
ATOM 895 C C . ARG A 1 114 ? -13.231 0.553 -2.270 1.00 85.75 114 ARG A C 1
ATOM 897 O O . ARG A 1 114 ? -13.866 -0.229 -2.971 1.00 85.75 114 ARG A O 1
ATOM 904 N N . ARG A 1 115 ? -11.895 0.516 -2.199 1.00 85.06 115 ARG A N 1
ATOM 905 C CA . ARG A 1 115 ? -11.093 -0.484 -2.918 1.00 85.06 115 ARG A CA 1
ATOM 906 C C . ARG A 1 115 ? -11.367 -1.897 -2.395 1.00 85.06 115 ARG A C 1
ATOM 908 O O . ARG A 1 115 ? -11.454 -2.820 -3.196 1.00 85.06 115 ARG A O 1
ATOM 915 N N . GLU A 1 116 ? -11.500 -2.076 -1.084 1.00 87.75 116 GLU A N 1
ATOM 916 C CA . GLU A 1 116 ? -11.835 -3.365 -0.469 1.00 87.75 116 GLU A CA 1
ATOM 917 C C . GLU A 1 116 ? -13.228 -3.850 -0.879 1.00 87.75 116 GLU A C 1
ATOM 919 O O . GLU A 1 116 ? -13.381 -5.011 -1.249 1.00 87.75 116 GLU A O 1
ATOM 924 N N . GLU A 1 117 ? -14.229 -2.971 -0.898 1.00 89.19 117 GLU A N 1
ATOM 925 C CA . GLU A 1 117 ? -15.582 -3.285 -1.370 1.00 89.19 117 GLU A CA 1
ATOM 926 C C . GLU A 1 117 ? -15.586 -3.702 -2.847 1.00 89.19 117 GLU A C 1
ATOM 928 O O . GLU A 1 117 ? -16.221 -4.691 -3.218 1.00 89.19 117 GLU A O 1
ATOM 933 N N . GLU A 1 118 ? -14.843 -2.998 -3.704 1.00 87.19 118 GLU A N 1
ATOM 934 C CA . GLU A 1 118 ? -14.673 -3.382 -5.111 1.00 87.19 118 GLU A CA 1
ATOM 935 C C . GLU A 1 118 ? -14.007 -4.757 -5.259 1.00 87.19 118 GLU A C 1
ATOM 937 O O . GLU A 1 118 ? -14.349 -5.505 -6.172 1.00 87.19 118 GLU A O 1
ATOM 942 N N . LEU A 1 119 ? -13.062 -5.105 -4.381 1.00 85.81 119 LEU A N 1
ATOM 943 C CA . LEU A 1 119 ? -12.394 -6.408 -4.384 1.00 85.81 119 LEU A CA 1
ATOM 944 C C . LEU A 1 119 ? -13.301 -7.525 -3.854 1.00 85.81 119 LEU A C 1
ATOM 946 O O . LEU A 1 119 ? -13.302 -8.611 -4.424 1.00 85.81 119 LEU A O 1
ATOM 950 N N . LEU A 1 120 ? -14.097 -7.258 -2.816 1.00 90.31 120 LEU A N 1
ATOM 951 C CA . LEU A 1 120 ? -15.068 -8.202 -2.249 1.00 90.31 120 LEU A CA 1
ATOM 952 C C . LEU A 1 120 ? -16.158 -8.590 -3.252 1.00 90.31 120 LEU A C 1
ATOM 954 O O . LEU A 1 120 ? -16.624 -9.726 -3.253 1.00 90.31 120 LEU A O 1
ATOM 958 N N . ASN A 1 121 ? -16.558 -7.649 -4.107 1.00 88.69 121 ASN A N 1
ATOM 959 C CA . ASN A 1 121 ? -17.569 -7.886 -5.133 1.00 88.69 121 ASN A CA 1
ATOM 960 C C . ASN A 1 121 ? -17.023 -8.623 -6.370 1.00 88.69 121 ASN A C 1
ATOM 962 O O . ASN A 1 121 ? -17.811 -9.049 -7.217 1.00 88.69 121 ASN A O 1
ATOM 966 N N . LYS A 1 122 ? -15.699 -8.783 -6.501 1.00 88.31 122 LYS A N 1
ATOM 967 C CA . LYS A 1 122 ? -15.080 -9.495 -7.626 1.00 88.31 122 LYS A CA 1
ATOM 968 C C . LYS A 1 122 ? -15.020 -11.004 -7.360 1.00 88.31 122 LYS A C 1
ATOM 970 O O . LYS A 1 122 ? -14.812 -11.428 -6.223 1.00 88.31 122 LYS A O 1
ATOM 975 N N . PRO A 1 123 ? -15.181 -11.844 -8.399 1.00 90.44 123 PRO A N 1
ATOM 976 C CA . PRO A 1 123 ? -15.026 -13.286 -8.253 1.00 90.44 123 PRO A CA 1
ATOM 977 C C . PRO A 1 123 ? -13.576 -13.646 -7.897 1.00 90.44 123 PRO A C 1
ATOM 979 O O . PRO A 1 123 ? -12.634 -12.992 -8.337 1.00 90.44 123 PRO A O 1
ATOM 982 N N . LEU A 1 124 ? -13.392 -14.733 -7.138 1.00 89.19 124 LEU A N 1
ATOM 983 C CA . LEU A 1 124 ? -12.063 -15.204 -6.725 1.00 89.19 124 LEU A CA 1
ATOM 984 C C . LEU A 1 124 ? -11.168 -15.592 -7.918 1.00 89.19 124 LEU A C 1
ATOM 986 O O . LEU A 1 124 ? -9.956 -15.397 -7.866 1.00 89.19 124 LEU A O 1
ATOM 990 N N . ALA A 1 125 ? -11.754 -16.160 -8.976 1.00 92.31 1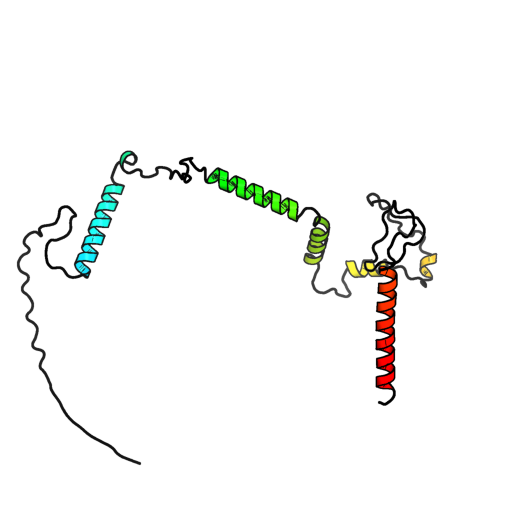25 ALA A N 1
ATOM 991 C CA . ALA A 1 125 ? -11.041 -16.606 -10.168 1.00 92.31 125 ALA A CA 1
ATOM 992 C C . ALA A 1 125 ? -11.440 -15.773 -11.392 1.00 92.31 125 ALA A C 1
ATOM 994 O O . ALA A 1 125 ? -12.626 -15.594 -11.670 1.00 92.31 125 ALA A O 1
ATOM 995 N N . ILE A 1 126 ? -10.433 -15.324 -12.143 1.00 90.75 126 ILE A N 1
ATOM 996 C CA . ILE A 1 126 ? -10.596 -14.608 -13.410 1.00 90.75 126 ILE A CA 1
ATOM 997 C C . ILE A 1 126 ? -10.402 -15.608 -14.550 1.00 90.75 126 ILE A C 1
ATOM 999 O O . ILE A 1 126 ? -9.362 -16.264 -14.645 1.00 90.75 126 ILE A O 1
ATOM 1003 N N . TYR A 1 127 ? -11.406 -15.733 -15.415 1.00 92.06 127 TYR A N 1
ATOM 1004 C CA . TYR A 1 127 ? -11.377 -16.630 -16.571 1.00 92.06 127 TYR A CA 1
ATOM 1005 C C . TYR A 1 127 ? -11.106 -15.861 -17.866 1.00 92.06 127 TYR A C 1
ATOM 1007 O O . TYR A 1 127 ? -11.252 -14.644 -17.936 1.00 92.06 127 TYR A O 1
ATOM 1015 N N . LYS A 1 128 ? -10.763 -16.592 -18.932 1.00 94.19 128 LYS A N 1
ATOM 1016 C CA . LYS A 1 128 ? -10.532 -16.028 -20.274 1.00 94.19 128 LYS A CA 1
ATOM 1017 C C . LYS A 1 128 ? -11.717 -15.213 -20.823 1.00 94.19 128 LYS A C 1
ATOM 1019 O O . LYS A 1 128 ? -11.513 -14.306 -21.622 1.00 94.19 128 LYS A O 1
ATOM 1024 N N . ASP A 1 129 ? -12.937 -15.541 -20.401 1.00 92.88 129 ASP A N 1
ATOM 1025 C CA . ASP A 1 129 ? -14.174 -14.930 -20.897 1.00 92.88 129 ASP A CA 1
ATOM 1026 C C . ASP A 1 129 ? -14.621 -13.732 -20.034 1.00 92.88 129 ASP A C 1
ATOM 1028 O O . ASP A 1 129 ? -15.673 -13.147 -20.294 1.00 92.88 129 ASP A O 1
ATOM 1032 N N . ASP A 1 130 ? -13.839 -13.351 -19.013 1.00 94.00 130 ASP A N 1
ATOM 1033 C CA . ASP A 1 130 ? -14.153 -12.214 -18.146 1.00 94.00 130 ASP A CA 1
ATOM 1034 C C . ASP A 1 130 ? -14.161 -10.900 -18.941 1.00 94.00 130 ASP A C 1
ATOM 1036 O O . ASP A 1 130 ? -13.249 -10.602 -19.719 1.00 94.00 130 ASP A O 1
ATOM 1040 N N . LYS A 1 131 ? -15.223 -10.114 -18.774 1.00 92.44 131 LYS A N 1
ATOM 1041 C CA . LYS A 1 131 ? -15.458 -8.898 -19.554 1.00 92.44 131 LYS A CA 1
ATOM 1042 C C . LYS A 1 131 ? -14.463 -7.808 -19.181 1.00 92.44 131 LYS A C 1
ATOM 1044 O O . LYS A 1 131 ? -13.859 -7.234 -20.084 1.00 92.44 131 LYS A O 1
ATOM 1049 N N . ASP A 1 132 ? -14.250 -7.589 -17.886 1.00 90.81 132 ASP A N 1
ATOM 1050 C CA . ASP A 1 132 ? -13.409 -6.499 -17.384 1.00 90.81 132 ASP A CA 1
ATOM 1051 C C . ASP A 1 132 ? -11.954 -6.695 -17.832 1.00 90.81 132 ASP A C 1
ATOM 1053 O O . ASP A 1 132 ? -11.359 -5.806 -18.445 1.00 90.81 132 ASP A O 1
ATOM 1057 N N . LEU A 1 133 ? -11.413 -7.907 -17.649 1.00 91.50 133 LEU A N 1
ATOM 1058 C CA . LEU A 1 133 ? -10.071 -8.265 -18.118 1.00 91.50 133 LEU A CA 1
ATOM 1059 C C . LEU A 1 133 ? -9.927 -8.094 -19.638 1.00 91.50 133 LEU A C 1
ATOM 1061 O O . LEU A 1 133 ? -8.929 -7.558 -20.124 1.00 91.50 133 LEU A O 1
ATOM 1065 N N . ASN A 1 134 ? -10.913 -8.554 -20.411 1.00 93.25 134 ASN A N 1
ATOM 1066 C CA . ASN A 1 134 ? -10.868 -8.449 -21.867 1.00 93.25 134 ASN A CA 1
ATOM 1067 C C . ASN A 1 134 ? -10.931 -6.993 -22.350 1.00 93.25 134 ASN A C 1
ATOM 1069 O O . ASN A 1 134 ? -10.304 -6.652 -23.357 1.00 93.25 134 ASN A O 1
ATOM 1073 N N . GLU A 1 135 ? -11.667 -6.129 -21.656 1.00 92.81 135 GLU A N 1
ATOM 1074 C CA . GLU A 1 135 ? -11.694 -4.694 -21.933 1.00 92.81 135 GLU A CA 1
ATOM 1075 C C . GLU A 1 135 ? -10.355 -4.024 -21.598 1.00 92.81 135 GLU A C 1
ATOM 1077 O O . GLU A 1 135 ? -9.843 -3.255 -22.418 1.00 92.81 135 GLU A O 1
ATOM 1082 N N . GLU A 1 136 ? -9.744 -4.360 -20.460 1.00 90.06 136 GLU A N 1
ATOM 1083 C CA . GLU A 1 136 ? -8.414 -3.869 -20.077 1.00 90.06 136 GLU A CA 1
ATOM 1084 C C . GLU A 1 136 ? -7.333 -4.273 -21.089 1.00 90.06 136 GLU A C 1
ATOM 1086 O O . GLU A 1 136 ? -6.533 -3.437 -21.519 1.00 90.06 136 GLU A O 1
ATOM 1091 N N . LEU A 1 137 ? -7.327 -5.537 -21.527 1.00 90.38 137 LEU A N 1
ATOM 1092 C CA . LEU A 1 137 ? -6.363 -6.038 -22.510 1.00 90.38 137 LEU A CA 1
ATOM 1093 C C . LEU A 1 137 ? -6.522 -5.371 -23.879 1.00 90.38 137 LEU A C 1
ATOM 1095 O O . LEU A 1 137 ? -5.518 -5.059 -24.517 1.00 90.38 137 LEU A O 1
ATOM 1099 N N . LYS A 1 138 ? -7.761 -5.112 -24.316 1.00 88.25 138 LYS A N 1
ATOM 1100 C CA . LYS A 1 138 ? -8.038 -4.362 -25.554 1.00 88.25 138 LYS A CA 1
ATOM 1101 C C . LYS A 1 138 ? -7.624 -2.896 -25.454 1.00 88.25 138 LYS A C 1
ATOM 1103 O O . LYS A 1 138 ? -7.287 -2.294 -26.468 1.00 88.25 138 LYS A O 1
ATOM 1108 N N . ALA A 1 139 ? -7.679 -2.310 -24.259 1.00 86.19 139 ALA A N 1
ATOM 1109 C CA . ALA A 1 139 ? -7.295 -0.922 -24.027 1.00 86.19 139 ALA A CA 1
ATOM 1110 C C . ALA A 1 139 ? -5.774 -0.719 -23.902 1.00 86.19 139 ALA A C 1
ATOM 1112 O O . ALA A 1 139 ? -5.310 0.420 -23.978 1.00 86.19 139 ALA A O 1
ATOM 1113 N N . LYS A 1 140 ? -4.999 -1.790 -23.688 1.00 88.00 140 LYS A N 1
ATOM 1114 C CA . LYS A 1 140 ? -3.546 -1.719 -23.523 1.00 88.00 140 LYS A CA 1
ATOM 1115 C C . LYS A 1 140 ? -2.868 -1.268 -24.819 1.00 88.00 140 LYS A C 1
ATOM 1117 O O . LYS A 1 140 ? -2.896 -1.970 -25.824 1.00 88.00 140 LYS A O 1
ATOM 1122 N N . GLU A 1 141 ? -2.203 -0.120 -24.755 1.00 85.88 141 GLU A N 1
ATOM 1123 C CA . GLU A 1 141 ? -1.411 0.428 -25.858 1.00 85.88 141 GLU A CA 1
ATOM 1124 C C . GLU A 1 141 ? -0.198 -0.470 -26.137 1.00 85.88 141 GLU A 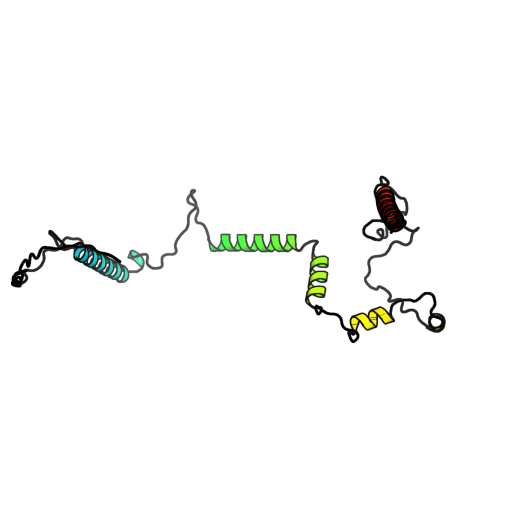C 1
ATOM 1126 O O . GLU A 1 141 ? 0.486 -0.932 -25.212 1.00 85.88 141 GLU A O 1
ATOM 1131 N N . ARG A 1 142 ? 0.054 -0.759 -27.418 1.00 88.25 142 ARG A N 1
ATOM 1132 C CA . ARG A 1 142 ? 1.113 -1.672 -27.842 1.00 88.25 142 ARG A CA 1
ATOM 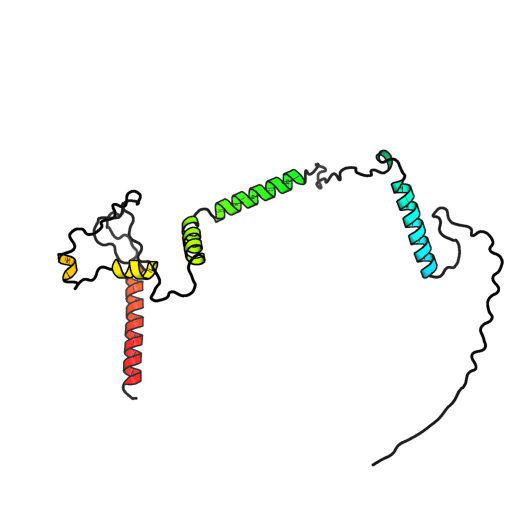1133 C C . ARG A 1 142 ? 2.012 -0.958 -28.831 1.00 88.25 142 ARG A C 1
ATOM 1135 O O . ARG A 1 142 ? 1.647 -0.755 -29.974 1.00 88.25 142 ARG A O 1
ATOM 1142 N N . TRP A 1 143 ? 3.226 -0.662 -28.376 1.00 84.19 143 TRP A N 1
ATOM 1143 C CA . TRP A 1 143 ? 4.191 0.206 -29.062 1.00 84.19 143 TRP A CA 1
ATOM 1144 C C . TRP A 1 143 ? 4.529 -0.160 -30.523 1.00 84.19 143 TRP A C 1
ATOM 1146 O O . TRP A 1 143 ? 5.046 0.682 -31.244 1.00 84.19 143 TRP A O 1
ATOM 1156 N N . ASN A 1 144 ? 4.248 -1.395 -30.949 1.00 87.06 144 ASN A N 1
ATOM 1157 C CA . ASN A 1 144 ? 4.539 -1.940 -32.278 1.00 87.06 144 ASN A CA 1
ATOM 1158 C C . ASN A 1 144 ? 3.278 -2.336 -33.065 1.00 87.06 144 ASN A C 1
ATOM 1160 O O . ASN A 1 144 ? 3.353 -3.197 -33.939 1.00 87.06 144 ASN A O 1
ATOM 1164 N N . ASP A 1 145 ? 2.109 -1.785 -32.738 1.00 88.38 145 ASP A N 1
ATOM 1165 C CA . ASP A 1 145 ? 0.884 -2.086 -33.477 1.00 88.38 145 ASP A CA 1
ATOM 1166 C C . ASP A 1 145 ? 0.730 -1.162 -34.705 1.00 88.38 145 ASP A C 1
ATOM 1168 O O . ASP A 1 145 ? 0.448 0.029 -34.547 1.00 88.38 145 ASP A O 1
ATOM 1172 N N . PRO A 1 146 ? 0.873 -1.670 -35.947 1.00 87.69 146 PRO A N 1
ATOM 1173 C CA . PRO A 1 146 ? 0.672 -0.858 -37.146 1.00 87.69 146 PRO A CA 1
ATOM 1174 C C . PRO A 1 146 ? -0.773 -0.358 -37.285 1.00 87.69 146 PRO A C 1
ATOM 1176 O O . PRO A 1 146 ? -0.999 0.670 -37.925 1.00 87.69 146 PRO A O 1
ATOM 1179 N N . ALA A 1 147 ? -1.754 -1.038 -36.676 1.00 85.69 147 ALA A N 1
ATOM 1180 C CA . ALA A 1 147 ? -3.143 -0.591 -36.675 1.00 85.69 147 ALA A CA 1
ATOM 1181 C C . ALA A 1 147 ? -3.336 0.690 -35.849 1.00 85.69 147 ALA A C 1
ATOM 1183 O O . ALA A 1 147 ? -4.240 1.469 -36.148 1.00 85.69 147 ALA A O 1
ATOM 1184 N N . GLU A 1 148 ? -2.467 0.960 -34.867 1.00 83.81 148 GLU A N 1
ATOM 1185 C CA . GLU A 1 148 ? -2.561 2.138 -34.000 1.00 83.81 148 GLU A CA 1
ATOM 1186 C C . GLU A 1 148 ? -2.535 3.453 -34.798 1.00 83.81 148 GLU A C 1
ATOM 1188 O O . GLU A 1 148 ? -3.251 4.397 -34.462 1.00 83.81 148 GLU A O 1
ATOM 1193 N N . MET A 1 149 ? -1.798 3.492 -35.915 1.00 82.00 149 MET A N 1
ATOM 1194 C CA . MET A 1 149 ? -1.742 4.654 -36.812 1.00 82.00 149 MET A CA 1
ATOM 1195 C C . MET A 1 149 ? -3.074 4.947 -37.519 1.00 82.00 149 MET A C 1
ATOM 1197 O O . MET A 1 149 ? -3.337 6.091 -37.889 1.00 82.00 149 MET A O 1
ATOM 1201 N N . PHE A 1 150 ? -3.928 3.936 -37.697 1.00 83.62 150 PHE A N 1
ATOM 1202 C CA . PHE A 1 150 ? -5.231 4.073 -38.353 1.00 83.62 150 PHE A CA 1
ATOM 1203 C C . PHE A 1 150 ? -6.362 4.407 -37.370 1.00 83.62 150 PHE A C 1
ATOM 1205 O O . PHE A 1 150 ? -7.456 4.796 -37.793 1.00 83.62 150 PHE A O 1
ATOM 1212 N N . LEU A 1 151 ? -6.135 4.284 -36.056 1.00 80.69 151 LEU A N 1
ATOM 1213 C CA . LEU A 1 151 ? -7.136 4.629 -35.049 1.00 80.69 151 LEU A CA 1
ATOM 1214 C C . LEU A 1 151 ? -7.280 6.158 -34.955 1.00 80.69 151 LEU A C 1
ATOM 1216 O O . LEU A 1 151 ? -6.522 6.855 -34.291 1.00 80.69 151 LEU A O 1
ATOM 1220 N N . THR A 1 152 ? -8.325 6.684 -35.596 1.00 66.12 152 THR A N 1
ATOM 1221 C CA . THR A 1 152 ? -8.554 8.130 -35.798 1.00 66.12 152 THR A CA 1
ATOM 1222 C C . THR A 1 152 ? -8.771 8.952 -34.522 1.00 66.12 152 THR A C 1
ATOM 1224 O O . THR A 1 152 ? -8.713 10.182 -34.569 1.00 66.12 152 THR A O 1
ATOM 1227 N N . LYS A 1 153 ? -9.046 8.319 -33.374 1.00 65.56 153 LYS A N 1
ATOM 1228 C CA . LYS A 1 153 ? -9.268 9.005 -32.092 1.00 65.56 153 LYS A CA 1
ATOM 1229 C C . LYS A 1 153 ? -8.758 8.158 -30.932 1.00 65.56 153 LYS A C 1
ATOM 1231 O O . LYS A 1 153 ? -9.461 7.264 -30.459 1.00 65.56 153 LYS A O 1
ATOM 1236 N N . LYS A 1 154 ? -7.586 8.505 -30.389 1.00 64.44 154 LYS A N 1
ATOM 1237 C CA . LYS A 1 154 ? -7.240 8.103 -29.019 1.00 64.44 154 LYS A CA 1
ATOM 1238 C C . LYS A 1 154 ? -8.320 8.681 -28.099 1.00 64.44 154 LYS A C 1
ATOM 1240 O O . LYS A 1 154 ? -8.552 9.893 -28.093 1.00 64.44 154 LYS A O 1
ATOM 1245 N N . LYS A 1 155 ? -9.043 7.820 -27.370 1.00 62.16 155 LYS A N 1
ATOM 1246 C CA . LYS A 1 155 ? -10.035 8.239 -26.367 1.00 62.16 155 LYS A CA 1
ATOM 1247 C C . LYS A 1 155 ? -9.295 8.902 -25.205 1.00 62.16 155 LYS A C 1
ATOM 1249 O O . LYS A 1 155 ? -9.126 8.309 -24.143 1.00 62.16 155 LYS A O 1
ATOM 1254 N N . ASN A 1 156 ? -8.895 10.155 -25.383 1.00 58.62 156 ASN A N 1
ATOM 1255 C CA . ASN A 1 156 ? -8.532 11.026 -24.280 1.00 58.62 156 ASN A CA 1
ATOM 1256 C C . ASN A 1 156 ? -9.824 11.289 -23.507 1.00 58.62 156 ASN A C 1
ATOM 1258 O O . ASN A 1 156 ? -10.534 12.255 -23.787 1.00 58.62 156 ASN A O 1
ATOM 1262 N N . LYS A 1 157 ? -10.183 10.381 -22.585 1.00 58.62 157 LYS A N 1
ATOM 1263 C CA . LYS A 1 157 ? -11.233 10.632 -21.594 1.00 58.62 157 LYS A CA 1
ATOM 1264 C C . LYS A 1 157 ? -10.842 11.949 -20.931 1.00 58.62 157 LYS A C 1
ATOM 1266 O O . LYS A 1 157 ? -9.890 11.979 -20.157 1.00 58.62 157 LYS A O 1
ATOM 1271 N N . LYS A 1 158 ? -11.514 13.050 -21.283 1.00 54.38 158 LYS A N 1
ATOM 1272 C CA . LYS A 1 158 ? -11.376 14.309 -20.553 1.00 54.38 158 LYS A CA 1
ATOM 1273 C C . LYS A 1 158 ? -11.769 13.981 -19.120 1.00 54.38 158 LYS A C 1
ATOM 1275 O O . LYS A 1 158 ? -12.897 13.566 -18.864 1.00 54.38 158 LYS A O 1
ATOM 1280 N N . ARG A 1 159 ? -10.798 14.057 -18.216 1.00 60.59 159 ARG A N 1
ATOM 1281 C CA . ARG A 1 159 ? -10.952 13.700 -16.809 1.00 60.59 159 ARG A CA 1
ATOM 1282 C C . ARG A 1 159 ? -11.670 14.859 -16.120 1.00 60.59 159 ARG A C 1
ATOM 1284 O O . ARG A 1 159 ? -11.046 15.708 -15.502 1.00 60.59 159 ARG A O 1
ATOM 1291 N N . ILE A 1 160 ? -12.986 14.925 -16.340 1.00 56.72 160 ILE A N 1
ATOM 1292 C CA . ILE A 1 160 ? -13.867 16.056 -15.994 1.00 56.72 160 ILE A CA 1
ATOM 1293 C C . ILE A 1 160 ? -13.852 16.375 -14.486 1.00 56.72 160 ILE A C 1
ATOM 1295 O O . ILE A 1 160 ? -14.127 17.509 -14.123 1.00 56.72 160 ILE A O 1
ATOM 1299 N N . ASN A 1 161 ? -13.432 15.435 -13.628 1.00 59.28 161 ASN A N 1
ATOM 1300 C CA . ASN A 1 161 ? -13.422 15.590 -12.168 1.00 59.28 161 ASN A CA 1
ATOM 1301 C C . ASN A 1 161 ? -12.091 15.200 -11.497 1.00 59.28 161 ASN A C 1
ATOM 1303 O O . ASN A 1 161 ? -12.074 14.887 -10.307 1.00 59.28 161 ASN A O 1
ATOM 1307 N N . GLU A 1 162 ? -10.970 15.163 -12.223 1.00 70.81 162 GLU A N 1
ATOM 1308 C CA . GLU A 1 162 ? -9.697 14.775 -11.603 1.00 70.81 162 GLU A CA 1
ATOM 1309 C C . GLU A 1 162 ? -8.894 15.967 -11.119 1.00 70.81 162 GLU A C 1
ATOM 1311 O O . GLU A 1 162 ? -8.779 16.988 -11.797 1.00 70.81 162 GLU A O 1
ATOM 1316 N N . ARG A 1 163 ? -8.298 15.803 -9.931 1.00 80.88 163 ARG A N 1
ATOM 1317 C CA . ARG A 1 163 ? -7.326 16.755 -9.399 1.00 80.88 163 ARG A CA 1
ATOM 1318 C C . ARG A 1 163 ? -6.246 16.996 -10.463 1.00 80.88 163 ARG A C 1
ATOM 1320 O O . ARG A 1 163 ? -5.846 16.039 -11.138 1.00 80.88 163 ARG A O 1
ATOM 1327 N N . PRO A 1 164 ? -5.770 18.244 -10.623 1.00 87.81 164 PRO A N 1
ATOM 1328 C CA . PRO A 1 164 ? -4.695 18.533 -11.559 1.00 87.81 164 PRO A CA 1
ATOM 1329 C C . PRO A 1 164 ? -3.507 17.608 -11.283 1.00 87.81 164 PRO A C 1
ATOM 1331 O O . PRO A 1 164 ? -3.257 17.216 -10.140 1.00 87.81 164 PRO A O 1
ATOM 1334 N N . ARG A 1 165 ? -2.798 17.237 -12.348 1.00 87.38 165 ARG A N 1
ATOM 1335 C CA . ARG A 1 165 ? -1.580 16.429 -12.281 1.00 87.38 165 ARG A CA 1
ATOM 1336 C C . ARG A 1 165 ? -0.371 17.306 -12.524 1.00 87.38 165 ARG A C 1
ATOM 1338 O O . ARG A 1 165 ? -0.476 18.373 -13.123 1.00 87.38 165 ARG A O 1
ATOM 1345 N N . TYR A 1 166 ? 0.768 16.840 -12.048 1.00 91.19 166 TYR A N 1
ATOM 1346 C CA . TYR A 1 166 ? 2.037 17.490 -12.300 1.00 91.19 166 TYR A CA 1
ATOM 1347 C C . TYR A 1 166 ? 2.409 17.424 -13.788 1.00 91.19 166 TYR A C 1
ATOM 1349 O O . TYR A 1 166 ? 2.240 16.384 -14.423 1.00 91.19 166 TYR A O 1
ATOM 1357 N N . GLN A 1 167 ? 2.882 18.548 -14.332 1.00 88.12 167 GLN A N 1
ATOM 1358 C CA . GLN A 1 167 ? 3.245 18.715 -15.749 1.00 88.12 167 GLN A CA 1
ATOM 1359 C C . GLN A 1 167 ? 4.714 19.131 -15.943 1.00 88.12 167 GLN A C 1
ATOM 1361 O O . GLN A 1 167 ? 5.105 19.490 -17.049 1.00 88.12 167 GLN A O 1
ATOM 1366 N N . GLY A 1 168 ? 5.516 19.144 -14.875 1.00 89.19 168 GLY A N 1
ATOM 1367 C CA . GLY A 1 168 ? 6.923 19.539 -14.950 1.00 89.19 168 GLY A CA 1
ATOM 1368 C C . GLY A 1 168 ? 7.870 18.385 -15.321 1.00 89.19 168 GLY A C 1
ATOM 1369 O O . GLY A 1 168 ? 7.412 17.320 -15.745 1.00 89.19 168 GLY A O 1
ATOM 1370 N N . PRO A 1 169 ? 9.194 18.596 -15.173 1.00 90.62 169 PRO A N 1
ATOM 1371 C CA . PRO A 1 169 ? 10.226 17.597 -15.460 1.00 90.62 169 PRO A CA 1
ATOM 1372 C C . PRO A 1 169 ? 9.991 16.260 -14.747 1.00 90.62 169 PRO A C 1
ATOM 1374 O O . PRO A 1 169 ? 9.453 16.253 -13.645 1.00 90.62 169 PRO A O 1
ATOM 1377 N N . PRO A 1 170 ? 10.418 15.118 -15.312 1.00 90.00 170 PRO A N 1
ATOM 1378 C CA . PRO A 1 170 ? 10.188 13.816 -14.693 1.00 90.00 170 PRO A CA 1
ATOM 1379 C C . PRO A 1 170 ? 10.738 13.775 -13.261 1.00 90.00 170 PRO A C 1
ATOM 1381 O O . PRO A 1 170 ? 11.908 14.066 -13.018 1.00 90.00 170 PRO A O 1
ATOM 1384 N N . ALA A 1 171 ? 9.871 13.418 -12.312 1.00 91.25 171 ALA A N 1
ATOM 1385 C CA . ALA A 1 171 ? 10.246 13.292 -10.911 1.00 91.25 171 ALA A CA 1
ATOM 1386 C C . ALA A 1 171 ? 11.214 12.120 -10.694 1.00 91.25 171 ALA A C 1
ATOM 1388 O O . ALA A 1 171 ? 11.117 11.120 -11.414 1.00 91.25 171 ALA A O 1
ATOM 1389 N N . PRO A 1 172 ? 12.096 12.191 -9.679 1.00 92.06 172 PRO A N 1
ATOM 1390 C CA . PRO A 1 172 ? 12.881 11.034 -9.280 1.00 92.06 172 PRO A CA 1
ATOM 1391 C C . PRO A 1 172 ? 11.949 9.866 -8.914 1.00 92.06 172 PRO A C 1
ATOM 1393 O O . PRO A 1 172 ? 10.888 10.084 -8.315 1.00 92.06 172 PRO A O 1
ATOM 1396 N N . PRO A 1 173 ? 12.316 8.624 -9.276 1.00 93.25 173 PRO A N 1
ATOM 1397 C CA . PRO A 1 173 ? 11.507 7.461 -8.953 1.00 93.25 173 PRO A CA 1
ATOM 1398 C C . PRO A 1 173 ? 11.448 7.270 -7.436 1.00 93.25 173 PRO A C 1
ATOM 1400 O O . PRO A 1 173 ? 12.425 7.502 -6.726 1.00 93.25 173 PRO A O 1
ATOM 1403 N N . ASN A 1 174 ? 10.298 6.815 -6.949 1.00 93.62 174 ASN A N 1
ATOM 1404 C CA . ASN A 1 174 ? 10.100 6.429 -5.558 1.00 93.62 174 ASN A CA 1
ATOM 1405 C C . ASN A 1 174 ? 9.623 4.978 -5.479 1.00 93.62 174 ASN A C 1
ATOM 1407 O O . ASN A 1 174 ? 9.073 4.429 -6.437 1.00 93.62 174 ASN A O 1
ATOM 1411 N N . ARG A 1 175 ? 9.811 4.360 -4.314 1.00 94.62 175 ARG A N 1
ATOM 1412 C CA . ARG A 1 175 ? 9.402 2.972 -4.038 1.00 94.62 175 ARG A CA 1
ATOM 1413 C C . ARG A 1 175 ? 7.938 2.644 -4.332 1.00 94.62 175 ARG A C 1
ATOM 1415 O O . ARG A 1 175 ? 7.614 1.485 -4.555 1.00 94.62 175 ARG A O 1
ATOM 1422 N N . PHE A 1 176 ? 7.059 3.638 -4.256 1.00 93.25 176 PHE A N 1
ATOM 1423 C CA . PHE A 1 176 ? 5.610 3.453 -4.342 1.00 93.25 176 PHE A CA 1
ATOM 1424 C C . PHE A 1 176 ? 5.024 3.876 -5.696 1.00 93.25 176 PHE A C 1
ATOM 1426 O O . PHE A 1 176 ? 3.806 3.886 -5.853 1.00 93.25 176 PHE A O 1
ATOM 1433 N N . ASN A 1 177 ? 5.866 4.273 -6.656 1.00 90.12 177 ASN A N 1
ATOM 1434 C CA . ASN A 1 177 ? 5.472 4.851 -7.944 1.00 90.12 177 ASN A CA 1
ATOM 1435 C C . ASN A 1 177 ? 4.417 5.978 -7.834 1.00 90.12 177 ASN A C 1
ATOM 1437 O O . ASN A 1 177 ? 3.604 6.181 -8.738 1.00 90.12 177 ASN A O 1
ATOM 1441 N N . ILE A 1 178 ? 4.429 6.730 -6.729 1.00 90.50 178 ILE A N 1
ATOM 1442 C CA . ILE A 1 178 ? 3.501 7.838 -6.484 1.00 90.50 178 ILE A CA 1
ATOM 1443 C C . ILE A 1 178 ? 3.968 9.044 -7.295 1.00 90.50 178 ILE A C 1
ATOM 1445 O O . ILE A 1 178 ? 5.103 9.498 -7.144 1.00 90.50 178 ILE A O 1
ATOM 1449 N N . GLN A 1 179 ? 3.084 9.582 -8.134 1.00 90.06 179 GLN A N 1
ATOM 1450 C CA . GLN A 1 179 ? 3.365 10.803 -8.884 1.00 90.06 179 GLN A CA 1
ATOM 1451 C C . GLN A 1 179 ? 3.433 12.018 -7.947 1.00 90.06 179 GLN A C 1
ATOM 1453 O O . GLN A 1 179 ? 2.670 12.091 -6.979 1.00 90.06 179 GLN A O 1
ATOM 1458 N N . PRO A 1 180 ? 4.306 12.999 -8.230 1.00 94.06 180 PRO A N 1
ATOM 1459 C CA . PRO A 1 180 ? 4.345 14.234 -7.458 1.00 94.06 180 PRO A CA 1
ATOM 1460 C C . PRO A 1 180 ? 3.017 14.994 -7.555 1.00 94.06 180 PRO A C 1
ATOM 1462 O O . PRO A 1 180 ? 2.269 14.896 -8.533 1.00 94.06 180 PRO A O 1
ATOM 1465 N N . GLY A 1 181 ? 2.741 15.807 -6.536 1.00 91.81 181 GLY A N 1
ATOM 1466 C CA . GLY A 1 181 ? 1.592 16.705 -6.552 1.00 91.81 181 GLY A CA 1
ATOM 1467 C C . GLY A 1 181 ? 1.702 17.746 -7.670 1.00 91.81 181 GLY A C 1
ATOM 1468 O O . GLY A 1 181 ? 2.794 18.152 -8.056 1.00 91.81 181 GLY A O 1
ATOM 1469 N N . PHE A 1 182 ? 0.564 18.246 -8.153 1.00 92.06 182 PHE A N 1
ATOM 1470 C CA . PHE A 1 182 ? 0.520 19.196 -9.274 1.00 92.06 182 PHE A CA 1
ATOM 1471 C C . PHE A 1 182 ? 1.278 20.509 -9.064 1.00 92.06 182 PHE A C 1
ATOM 1473 O O . PHE A 1 182 ? 1.632 21.169 -10.032 1.00 92.06 182 PHE A O 1
ATOM 1480 N N . ARG A 1 183 ? 1.505 20.889 -7.804 1.00 93.50 183 ARG A N 1
ATOM 1481 C CA . ARG A 1 183 ? 2.216 22.111 -7.392 1.00 93.50 183 ARG A CA 1
ATOM 1482 C C . ARG A 1 183 ? 3.691 21.863 -7.094 1.00 93.50 183 ARG A C 1
ATOM 1484 O O . ARG A 1 183 ? 4.350 22.743 -6.551 1.00 93.50 183 ARG A O 1
ATOM 1491 N N . TRP A 1 184 ? 4.181 20.648 -7.323 1.00 94.56 184 TRP A N 1
ATOM 1492 C CA . TRP A 1 184 ? 5.588 20.358 -7.122 1.00 94.56 184 TRP A CA 1
ATOM 1493 C C . TRP A 1 184 ? 6.418 21.169 -8.124 1.00 94.56 184 TRP A C 1
ATOM 1495 O O . TRP A 1 184 ? 6.022 21.345 -9.267 1.00 94.56 184 TRP A O 1
ATOM 1505 N N . ASP A 1 185 ? 7.548 21.694 -7.673 1.00 92.75 185 ASP A N 1
ATOM 1506 C CA . ASP A 1 185 ? 8.386 22.645 -8.418 1.00 92.75 185 ASP A CA 1
ATOM 1507 C C . ASP A 1 185 ? 9.447 21.938 -9.290 1.00 92.75 185 ASP A C 1
ATOM 1509 O O . ASP A 1 185 ? 10.235 22.562 -9.985 1.00 92.75 185 ASP A O 1
ATOM 1513 N N . GLY A 1 186 ? 9.520 20.604 -9.238 1.00 91.31 186 GLY A N 1
ATOM 1514 C CA . GLY A 1 186 ? 10.532 19.818 -9.959 1.00 91.31 186 GLY A CA 1
ATOM 1515 C C . GLY A 1 186 ? 11.912 19.772 -9.295 1.00 91.31 186 GLY A C 1
ATOM 1516 O O . GLY A 1 186 ? 12.743 18.955 -9.678 1.00 91.31 186 GLY A O 1
ATOM 1517 N N . ILE A 1 187 ? 12.159 20.596 -8.274 1.00 91.94 187 ILE A N 1
ATOM 1518 C CA . ILE A 1 187 ? 13.411 20.565 -7.507 1.00 91.94 187 ILE A CA 1
ATOM 1519 C C . ILE A 1 187 ? 13.369 19.422 -6.484 1.00 91.94 187 ILE A C 1
ATOM 1521 O O . ILE A 1 187 ? 12.514 19.408 -5.586 1.00 91.94 187 ILE A O 1
ATOM 1525 N N . ASP A 1 188 ? 14.324 18.495 -6.599 1.00 91.44 188 ASP A N 1
ATOM 1526 C CA . ASP A 1 188 ? 14.556 17.431 -5.621 1.00 91.44 188 ASP A CA 1
ATOM 1527 C C . ASP A 1 188 ? 15.148 18.012 -4.325 1.00 91.44 188 ASP A C 1
ATOM 1529 O O . ASP A 1 188 ? 16.195 18.657 -4.327 1.00 91.44 188 ASP A O 1
ATOM 1533 N N . ARG A 1 189 ? 14.444 17.793 -3.211 1.00 92.44 189 ARG A N 1
ATOM 1534 C CA . ARG A 1 189 ? 14.830 18.220 -1.854 1.00 92.44 189 ARG A CA 1
ATOM 1535 C C . ARG A 1 189 ? 15.042 17.016 -0.927 1.00 92.44 189 ARG A C 1
ATOM 1537 O O . ARG A 1 189 ? 14.851 17.119 0.283 1.00 92.44 189 ARG A O 1
ATOM 1544 N N . SER A 1 190 ? 15.342 15.848 -1.489 1.00 92.06 190 SER A N 1
ATOM 1545 C CA . SER A 1 190 ? 15.515 14.607 -0.739 1.00 92.06 190 SER A CA 1
ATOM 1546 C C . SER A 1 190 ? 16.888 14.505 -0.057 1.00 92.06 190 SER A C 1
ATOM 1548 O O . SER A 1 190 ? 17.854 15.163 -0.429 1.00 92.06 190 SER A O 1
ATOM 1550 N N . ASN A 1 191 ? 16.989 13.607 0.927 1.00 95.12 191 ASN A N 1
ATOM 1551 C CA . ASN A 1 191 ? 18.259 13.186 1.537 1.00 95.12 191 ASN A CA 1
ATOM 1552 C C . ASN A 1 191 ? 18.983 12.097 0.699 1.00 95.12 191 ASN A C 1
ATOM 1554 O O . ASN A 1 191 ? 19.883 11.415 1.175 1.00 95.12 191 ASN A O 1
ATOM 1558 N N . GLY A 1 192 ? 18.531 11.818 -0.530 1.00 94.50 192 GLY A N 1
ATOM 1559 C CA . GLY A 1 192 ? 19.102 10.757 -1.372 1.00 94.50 192 GLY A CA 1
ATOM 1560 C C . GLY A 1 192 ? 18.820 9.314 -0.919 1.00 94.50 192 GLY A C 1
ATOM 1561 O O . GLY A 1 192 ? 19.384 8.382 -1.492 1.00 94.50 192 GLY A O 1
ATOM 1562 N N . PHE A 1 193 ? 17.943 9.102 0.071 1.00 96.19 193 PHE A N 1
ATOM 1563 C CA . PHE A 1 193 ? 17.583 7.767 0.573 1.00 96.19 193 PHE A CA 1
ATOM 1564 C C . PHE A 1 193 ? 17.006 6.858 -0.521 1.00 96.19 193 PHE A C 1
ATOM 1566 O O . PHE A 1 193 ? 17.458 5.727 -0.671 1.00 96.19 193 PHE A O 1
ATOM 1573 N N . GLU A 1 194 ? 16.045 7.353 -1.310 1.00 95.62 194 GLU A N 1
ATOM 1574 C CA . GLU A 1 194 ? 15.403 6.570 -2.379 1.00 95.62 194 GLU A CA 1
ATOM 1575 C C . GLU A 1 194 ? 16.426 6.116 -3.431 1.00 95.62 194 GLU A C 1
ATOM 1577 O O . GLU A 1 194 ? 16.414 4.961 -3.850 1.00 95.62 194 GLU A O 1
ATOM 1582 N N . ARG A 1 195 ? 17.392 6.977 -3.781 1.00 94.81 195 ARG A N 1
ATOM 1583 C CA . ARG A 1 195 ? 18.489 6.618 -4.691 1.00 94.81 195 ARG A CA 1
ATOM 1584 C C . ARG A 1 195 ? 19.334 5.473 -4.127 1.00 94.81 195 ARG A C 1
ATOM 1586 O O . ARG A 1 195 ? 19.496 4.453 -4.791 1.00 94.81 195 ARG A O 1
ATOM 1593 N N . GLN A 1 196 ? 19.808 5.611 -2.886 1.00 96.50 196 GLN A N 1
ATOM 1594 C CA . GLN A 1 196 ? 20.600 4.565 -2.226 1.00 96.50 196 GLN A CA 1
ATOM 1595 C C . GLN A 1 196 ? 19.813 3.258 -2.057 1.00 96.50 196 GLN A C 1
ATOM 1597 O O . GLN A 1 196 ? 20.388 2.171 -2.097 1.00 96.50 196 GLN A O 1
ATOM 1602 N N . TYR A 1 197 ? 18.499 3.347 -1.848 1.00 96.00 197 TYR A N 1
ATOM 1603 C CA . TYR A 1 197 ? 17.629 2.183 -1.740 1.00 96.00 197 TYR A CA 1
ATOM 1604 C C . TYR A 1 197 ? 17.619 1.375 -3.043 1.00 96.00 197 TYR A C 1
ATOM 1606 O O . TYR A 1 197 ? 17.870 0.168 -3.010 1.00 96.00 197 TYR A O 1
ATOM 1614 N N . PHE A 1 198 ? 17.409 2.033 -4.188 1.00 96.62 198 PHE A N 1
ATOM 1615 C CA . PHE A 1 198 ? 17.435 1.367 -5.492 1.00 96.62 198 PHE A CA 1
ATOM 1616 C C . PHE A 1 198 ? 18.817 0.806 -5.837 1.00 96.62 198 PHE A C 1
ATOM 1618 O O . PHE A 1 198 ? 18.910 -0.318 -6.328 1.00 96.62 198 PHE A O 1
ATOM 1625 N N . GLU A 1 199 ? 19.893 1.533 -5.526 1.00 96.88 199 GLU A N 1
ATOM 1626 C CA . GLU A 1 199 ? 21.267 1.043 -5.703 1.00 96.88 199 GLU A CA 1
ATOM 1627 C C . GLU A 1 199 ? 21.510 -0.252 -4.916 1.00 96.88 199 GLU A C 1
ATOM 1629 O O . GLU A 1 199 ? 21.984 -1.239 -5.477 1.00 96.88 199 GLU A O 1
ATOM 1634 N N . LYS A 1 200 ? 21.118 -0.291 -3.635 1.00 97.50 200 LYS A N 1
ATOM 1635 C CA . LYS A 1 200 ? 21.247 -1.490 -2.790 1.00 97.50 200 LYS A CA 1
ATOM 1636 C C . LYS A 1 200 ? 20.389 -2.651 -3.283 1.00 97.50 200 LYS A C 1
ATOM 1638 O O . LYS A 1 200 ? 20.834 -3.797 -3.244 1.00 97.50 200 LYS A O 1
ATOM 1643 N N . GLN A 1 201 ? 19.166 -2.377 -3.733 1.00 97.00 201 GLN A N 1
ATOM 1644 C CA . GLN A 1 201 ? 18.280 -3.403 -4.279 1.00 97.00 201 GLN A CA 1
ATOM 1645 C C . GLN A 1 201 ? 18.871 -4.023 -5.551 1.00 97.00 201 GLN A C 1
ATOM 1647 O O . GLN A 1 201 ? 18.905 -5.248 -5.671 1.00 97.00 201 GLN A O 1
ATOM 1652 N N . ASN A 1 202 ? 19.394 -3.191 -6.454 1.00 97.56 202 ASN A N 1
ATOM 1653 C CA . ASN A 1 202 ? 20.063 -3.650 -7.666 1.00 97.56 202 ASN A CA 1
ATOM 1654 C C . ASN A 1 202 ? 21.327 -4.444 -7.331 1.00 97.56 202 ASN A C 1
ATOM 1656 O O . ASN A 1 202 ? 21.470 -5.556 -7.824 1.00 97.56 202 ASN A O 1
ATOM 1660 N N . ALA A 1 203 ? 22.182 -3.942 -6.434 1.00 97.81 203 ALA A N 1
ATOM 1661 C CA . ALA A 1 203 ? 23.398 -4.637 -6.004 1.00 97.81 203 ALA A CA 1
ATOM 1662 C C . ALA A 1 203 ? 23.106 -6.023 -5.400 1.00 97.81 203 ALA A C 1
ATOM 1664 O O . ALA A 1 203 ? 23.816 -6.996 -5.650 1.00 97.81 203 ALA A O 1
ATOM 1665 N N . ARG A 1 204 ? 22.022 -6.142 -4.624 1.00 98.12 204 ARG A N 1
ATOM 1666 C CA . ARG A 1 204 ? 21.578 -7.433 -4.087 1.00 98.12 204 ARG A CA 1
ATOM 1667 C C . ARG A 1 204 ? 21.112 -8.381 -5.195 1.00 98.12 204 ARG A C 1
ATOM 1669 O O . ARG A 1 204 ? 21.443 -9.562 -5.151 1.00 98.12 204 ARG A O 1
ATOM 1676 N N . ALA A 1 205 ? 20.346 -7.884 -6.165 1.00 97.94 205 ALA A N 1
ATOM 1677 C CA . ALA A 1 205 ? 19.871 -8.688 -7.289 1.00 97.94 205 ALA A CA 1
ATOM 1678 C C . ALA A 1 205 ? 21.023 -9.139 -8.203 1.00 97.94 205 ALA A C 1
ATOM 1680 O O . ALA A 1 205 ? 21.048 -10.290 -8.634 1.00 97.94 205 ALA A O 1
ATOM 1681 N N . THR A 1 206 ? 22.005 -8.269 -8.460 1.00 97.94 206 THR A N 1
ATOM 1682 C CA . THR A 1 206 ? 23.191 -8.610 -9.256 1.00 97.94 206 THR A CA 1
ATOM 1683 C C . THR A 1 206 ? 24.032 -9.673 -8.567 1.00 97.94 206 THR A C 1
ATOM 1685 O O . THR A 1 206 ? 24.382 -10.655 -9.212 1.00 97.94 206 THR A O 1
ATOM 1688 N N . LEU A 1 207 ? 24.276 -9.534 -7.259 1.00 97.94 207 LEU A N 1
ATOM 1689 C CA . LEU A 1 207 ? 25.030 -10.516 -6.478 1.00 97.94 207 LEU A CA 1
ATOM 1690 C C . LEU A 1 207 ? 24.325 -11.876 -6.440 1.00 97.94 207 LEU A C 1
ATOM 1692 O O . LEU A 1 207 ? 24.976 -12.903 -6.582 1.00 97.94 207 LEU A O 1
ATOM 1696 N N . ALA A 1 208 ? 22.998 -11.901 -6.286 1.00 97.75 208 ALA A N 1
ATOM 1697 C CA . ALA A 1 208 ? 22.235 -13.149 -6.319 1.00 97.75 208 ALA A CA 1
ATOM 1698 C C . ALA A 1 208 ? 22.335 -13.849 -7.686 1.00 97.75 208 ALA A C 1
ATOM 1700 O O . ALA A 1 208 ? 22.527 -15.062 -7.747 1.00 97.75 208 ALA A O 1
ATOM 1701 N N . ASN A 1 209 ? 22.251 -13.086 -8.780 1.00 97.19 209 ASN A N 1
ATOM 1702 C CA . ASN A 1 209 ? 22.405 -13.620 -10.132 1.00 97.19 209 ASN A CA 1
ATOM 1703 C C . ASN A 1 209 ? 23.830 -14.117 -10.400 1.00 97.19 209 ASN A C 1
ATOM 1705 O O . ASN A 1 209 ? 24.008 -15.140 -11.053 1.00 97.19 209 ASN A O 1
ATOM 1709 N N . GLU A 1 210 ? 24.841 -13.395 -9.920 1.00 97.12 210 GLU A N 1
ATOM 1710 C CA . GLU A 1 210 ? 26.239 -13.807 -10.012 1.00 97.12 210 GLU A CA 1
ATOM 1711 C C . GLU A 1 210 ? 26.474 -15.099 -9.227 1.00 97.12 210 GLU A C 1
ATOM 1713 O O . GLU A 1 210 ? 26.936 -16.076 -9.804 1.00 97.12 210 GLU A O 1
ATOM 1718 N N . ALA A 1 211 ? 26.043 -15.153 -7.966 1.00 96.31 211 ALA A N 1
ATOM 1719 C CA . ALA A 1 211 ? 26.135 -16.351 -7.138 1.00 96.31 211 ALA A CA 1
ATOM 1720 C C . ALA A 1 211 ? 25.444 -17.558 -7.788 1.00 96.31 211 ALA A C 1
ATOM 1722 O O . ALA A 1 211 ? 25.995 -18.655 -7.774 1.00 96.31 211 ALA A O 1
ATOM 1723 N N . TYR A 1 212 ? 24.274 -17.357 -8.407 1.00 96.12 212 TYR A N 1
ATOM 1724 C CA . TYR A 1 212 ? 23.598 -18.410 -9.164 1.00 96.12 212 TYR A CA 1
ATOM 1725 C C . TYR A 1 212 ? 24.453 -18.906 -10.337 1.00 96.12 212 TYR A C 1
ATOM 1727 O O . TYR A 1 212 ? 24.683 -20.107 -10.448 1.00 96.12 212 TYR A O 1
ATOM 1735 N N . LYS A 1 213 ? 24.983 -18.000 -11.170 1.00 96.62 213 LYS A N 1
ATOM 1736 C CA . LYS A 1 213 ? 25.854 -18.369 -12.300 1.00 96.62 213 LYS A CA 1
ATOM 1737 C C . LYS A 1 213 ? 27.092 -19.135 -11.835 1.00 96.62 213 LYS A C 1
ATOM 1739 O O . LYS A 1 213 ? 27.406 -20.166 -12.406 1.00 96.62 213 LYS A O 1
ATOM 1744 N N . TRP A 1 214 ? 27.738 -18.672 -10.767 1.00 95.31 214 TRP A N 1
ATOM 1745 C CA . TRP A 1 214 ? 28.911 -19.334 -10.192 1.00 95.31 214 TRP A CA 1
ATOM 1746 C C . TRP A 1 214 ? 28.574 -20.716 -9.623 1.00 95.31 214 TRP A C 1
ATOM 1748 O O . TRP A 1 214 ? 29.371 -21.634 -9.747 1.00 95.31 214 TRP A O 1
ATOM 1758 N N . SER A 1 215 ? 27.393 -20.879 -9.017 1.00 95.06 215 SER A N 1
ATOM 1759 C CA . SER A 1 215 ? 26.958 -22.168 -8.463 1.00 95.06 215 SER A CA 1
ATOM 1760 C C . SER A 1 215 ? 26.618 -23.218 -9.523 1.00 95.06 215 SER A C 1
ATOM 1762 O O . SER A 1 215 ? 26.667 -24.406 -9.229 1.00 95.06 215 SER A O 1
ATOM 1764 N N . VAL A 1 216 ? 26.252 -22.782 -10.731 1.00 94.75 216 VAL A N 1
ATOM 1765 C CA . VAL A 1 216 ? 25.842 -23.656 -11.840 1.00 94.75 216 VAL A CA 1
ATOM 1766 C C . VAL A 1 216 ? 27.021 -24.008 -12.756 1.00 94.75 216 VAL A C 1
ATOM 1768 O O . VAL A 1 216 ? 26.938 -24.987 -13.477 1.00 94.75 216 VAL A O 1
ATOM 1771 N N . GLU A 1 217 ? 28.122 -23.253 -12.723 1.00 87.94 217 GLU A N 1
ATOM 1772 C CA . GLU A 1 217 ? 29.253 -23.430 -13.651 1.00 87.94 217 GLU A CA 1
ATOM 1773 C C . GLU A 1 217 ? 30.004 -24.772 -13.492 1.00 87.94 217 GLU A C 1
ATOM 1775 O O . GLU A 1 217 ? 30.597 -25.247 -14.454 1.00 87.94 217 GLU A O 1
ATOM 1780 N N . ASP A 1 218 ? 29.976 -25.394 -12.308 1.00 74.38 218 ASP A N 1
ATOM 1781 C CA . ASP A 1 218 ? 30.684 -26.659 -12.006 1.00 74.38 218 ASP A CA 1
ATOM 1782 C C . ASP A 1 218 ? 29.735 -27.875 -11.878 1.00 74.38 218 ASP A C 1
ATOM 1784 O O . ASP A 1 218 ? 30.098 -28.903 -11.304 1.00 74.38 218 ASP A O 1
ATOM 1788 N N . MET A 1 219 ? 28.491 -27.756 -12.366 1.00 59.78 219 MET A N 1
ATOM 1789 C CA . MET A 1 219 ? 27.468 -28.817 -12.353 1.00 59.78 219 MET A CA 1
ATOM 1790 C C . MET A 1 219 ? 27.076 -29.221 -13.776 1.00 59.78 219 MET A C 1
ATOM 1792 O O . MET A 1 219 ? 27.004 -30.446 -14.028 1.00 59.78 219 MET A O 1
#

Foldseek 3Di:
DDDDDDDDDDDPDDPDPDDDDDPDDDDDFDADPLRHGDDDDDPVNRVVRVVVSVVVVVVVLVPDDCVVSVVPPDDFDADPVGHTDDPVVVVVVVVVVVVVVVVVVCVPCVVVVVVVVVVVPDDPDDDPPDPVVVVVVVLDDDPPDPCVVVPPDDPPPPPVDDADFADDDDADAAPVRDGDHNPDPNDDPDPCPRVVVVVVVVVVVVVVVVVVCVVPVVD

Secondary structure (DSSP, 8-state):
--------------------------PPPPBPTTSPBPS---HHHHHHHHHHHHHHHHHHHHHS-HHHHTTT----EE-TTSPEE-HHHHHHHHHHHHHHHHHHHHTTTHHHHHHHHHHHTS-SS--TT-HHHHHHHHH---TT-GGGGG-S-------TTPPPB--SSPPPP-TT-PPPBTT--S-----SHHHHHHHHHHHHHHHHHHHHHHHHTT-

Sequence (219 aa):
MSHEGNNKDNSEVSEEPIPKRHKTSSSPSVKTSSGLDVGLHSSDKVRKDIERAKRDEKDLVNKMDPSSSGRGAATIYRDNKGTKINKAAKRAEERRKIEEEEKLLKWGKEEEIRREEELLNKPLAIYKDDKDLNEELKAKERWNDPAEMFLTKKKNKKRINERPRYQGPPAPPNRFNIQPGFRWDGIDRSNGFERQYFEKQNARATLANEAYKWSVEDM